Protein AF-A0A7S2VIW2-F1 (afdb_monomer)

Sequence (229 aa):
MSQILPQKRSAATDRPDPPSSTTTTTNSQRYTKLLSVLTKSLQQSRDKVESEAAHLIKEIYGDMTSLFTTGEDDDGVTQLVDLLLGKLDTVHDRFNDEKSSSSSNMTKLESILEEQQIQQLLQRVETAIERVEMDEQNFQQDEAADKKSAEEAVKQAHTLRVDSVAGKLRKMTADQFAGYHSHKKKEEYLESLQKELGEVTKENDEMEAALVEKWEEWQKNLGDVKGAL

Mean predicted aligned error: 19.8 Å

Radius of gyration: 43.85 Å; Cα contacts (8 Å, |Δi|>4): 76; chains: 1; bounding box: 87×88×101 Å

InterPro domains:
  IPR007128 Nuclear MIS12/MIND complex subunit PMF1/Nnf1 [PF03980] (87-213)

Foldseek 3Di:
DDDDDDDPPPDPDDDPDDPDDPPPVPPQPVVVVVVVVVLVVLVVVLVCLVPCQLVVCCVVCPPVCVVQDPDDPDRSSVVVSVVVNVVSVVVVCQQPPPQPPPPDSDGPVVVVCVVVVVRVVSVVVVVVVVVVVVVVVVVVVVVVVVVVVVVVVVVVVVVLVPPPPDDDPDPDDPVVSVVVVVVVVVVVVVVVVVVVVVVVVVVVVVVVVVVVVVVVVVVVVVVVVVVVD

pLDDT: mean 76.44, std 18.03, range [33.31, 95.75]

Nearest PDB structures (foldseek):
  1uru-assembly1_A-2  TM=2.411E-01  e=5.119E+00  Drosophila melanogaster
  9e9r-assembly1_A  TM=2.518E-01  e=8.589E+00  Homo sapiens

Solvent-accessible surface area (backbone atoms only — not comparable to full-atom values): 13357 Å² total; per-residue (Å²): 136,86,86,79,78,84,80,84,73,80,78,92,78,80,77,83,73,80,82,77,85,74,83,70,84,68,81,38,66,63,45,55,48,49,53,52,48,51,54,50,51,55,50,50,54,48,55,45,47,74,69,45,39,56,58,52,50,45,70,75,45,47,81,59,38,66,77,54,33,93,53,99,85,55,63,14,50,58,53,49,43,53,50,51,49,55,52,49,48,54,52,51,42,43,46,68,65,42,51,43,96,54,102,51,95,35,23,48,49,53,50,54,40,54,75,67,40,44,58,61,54,45,38,52,51,50,56,51,48,54,50,52,56,50,52,51,52,51,50,54,50,51,52,52,51,50,50,50,50,51,52,50,52,52,49,53,60,46,46,79,72,58,77,68,83,75,93,55,97,66,85,76,52,73,68,59,55,53,49,52,52,52,48,52,54,50,49,57,49,48,55,50,51,53,50,52,51,51,52,52,51,50,52,49,54,52,50,51,53,52,50,50,53,52,49,52,53,48,53,50,54,53,50,53,56,60,73,74,106

Secondary structure (DSSP, 8-state):
----------------PPPP--------HHHHHHHHHHHHHHHHHHHHHHHHHHHHHHHHHGGGGGGG-SSSSS-HHHHHHHHHHHHHHHHHHHHHT-B-SSSS--BHHHHHHHHTTHHHHHHHHHHHHHHHHHHHHHHHHHHHHHHHHHHHHHHHHHHTT---SSSS-----HHHHHHHHHHHHHHHHHHHHHHHHHHHHHHHHHHHHHHHHHHHHHHHHHHHHHH--

Organism: NCBI:txid267567

Structure (mmCIF, N/CA/C/O backbone):
data_AF-A0A7S2VIW2-F1
#
_entry.id   AF-A0A7S2VIW2-F1
#
loop_
_atom_site.group_PDB
_atom_site.id
_atom_site.type_symbol
_atom_site.label_atom_id
_atom_site.label_alt_id
_atom_site.label_comp_id
_atom_site.label_asym_id
_atom_site.label_entity_id
_atom_site.label_seq_id
_atom_site.pdbx_PDB_ins_code
_atom_site.Cartn_x
_atom_site.Cartn_y
_atom_site.Cartn_z
_atom_site.occupancy
_atom_site.B_iso_or_equiv
_atom_site.auth_seq_id
_atom_site.auth_comp_id
_atom_site.auth_asym_id
_atom_site.auth_atom_id
_atom_site.pdbx_PDB_model_num
ATOM 1 N N . MET A 1 1 ? 41.471 -36.895 -4.528 1.00 42.72 1 MET A N 1
ATOM 2 C CA . MET A 1 1 ? 41.929 -35.559 -4.095 1.00 42.72 1 MET A CA 1
ATOM 3 C C . MET A 1 1 ? 40.881 -34.560 -4.545 1.00 42.72 1 MET A C 1
ATOM 5 O O . MET A 1 1 ? 40.746 -34.332 -5.738 1.00 42.72 1 MET A O 1
ATOM 9 N N . SER A 1 2 ? 40.060 -34.101 -3.605 1.00 40.38 2 SER A N 1
ATOM 10 C CA . SER A 1 2 ? 38.856 -33.305 -3.856 1.00 40.38 2 SER A CA 1
ATOM 11 C C . SER A 1 2 ? 39.205 -31.818 -3.909 1.00 40.38 2 SER A C 1
ATOM 13 O O . SER A 1 2 ? 39.700 -31.281 -2.922 1.00 40.38 2 SER A O 1
ATOM 15 N N . GLN A 1 3 ? 38.945 -31.150 -5.035 1.00 47.25 3 GLN A N 1
ATOM 16 C CA . GLN A 1 3 ? 38.974 -29.688 -5.121 1.00 47.25 3 GLN A CA 1
ATOM 17 C C . GLN A 1 3 ? 37.555 -29.156 -4.917 1.00 47.25 3 GLN A C 1
ATOM 19 O O . GLN A 1 3 ? 36.714 -29.198 -5.809 1.00 47.25 3 GLN A O 1
ATOM 24 N N . ILE A 1 4 ? 37.297 -28.698 -3.695 1.00 46.69 4 ILE A N 1
ATOM 25 C CA . ILE A 1 4 ? 36.110 -27.936 -3.314 1.00 46.69 4 ILE A CA 1
ATOM 26 C C . ILE A 1 4 ? 36.418 -26.476 -3.660 1.00 46.69 4 ILE A C 1
ATOM 28 O O . ILE A 1 4 ? 37.339 -25.892 -3.090 1.00 46.69 4 ILE A O 1
ATOM 32 N N . LEU A 1 5 ? 35.689 -25.895 -4.616 1.00 52.78 5 LEU A N 1
ATOM 33 C CA . LEU A 1 5 ? 35.766 -24.460 -4.894 1.00 52.78 5 LEU A CA 1
ATOM 34 C C . LEU A 1 5 ? 35.234 -23.660 -3.688 1.00 52.78 5 LEU A C 1
ATOM 36 O O . LEU A 1 5 ? 34.203 -24.036 -3.122 1.00 52.78 5 LEU A O 1
ATOM 40 N N . PRO A 1 6 ? 35.875 -22.544 -3.299 1.00 47.50 6 PRO A N 1
ATOM 41 C CA . PRO A 1 6 ? 35.384 -21.714 -2.211 1.00 47.50 6 PRO A CA 1
ATOM 42 C C . PRO A 1 6 ? 34.154 -20.912 -2.661 1.00 47.50 6 PRO A C 1
ATOM 44 O O . PRO A 1 6 ? 34.235 -20.041 -3.528 1.00 47.50 6 PRO A O 1
ATOM 47 N N . GLN A 1 7 ? 33.006 -21.187 -2.037 1.00 43.62 7 GLN A N 1
ATOM 48 C CA . GLN A 1 7 ? 31.838 -20.307 -2.065 1.00 43.62 7 GLN A CA 1
ATOM 49 C C . GLN A 1 7 ? 32.204 -18.960 -1.427 1.00 43.62 7 GLN A C 1
ATOM 51 O O . GLN A 1 7 ? 32.489 -18.887 -0.230 1.00 43.62 7 GLN A O 1
ATOM 56 N N . LYS A 1 8 ? 32.142 -17.879 -2.211 1.00 43.56 8 LYS A N 1
ATOM 57 C CA . LYS A 1 8 ? 32.081 -16.508 -1.692 1.00 43.56 8 LYS A CA 1
ATOM 58 C C . LYS A 1 8 ? 30.778 -16.344 -0.902 1.00 43.56 8 LYS A C 1
ATOM 60 O O . LYS A 1 8 ? 29.726 -16.095 -1.477 1.00 43.56 8 LYS A O 1
ATOM 65 N N . ARG A 1 9 ? 30.846 -16.491 0.421 1.00 37.91 9 ARG A N 1
ATOM 66 C CA . ARG A 1 9 ? 29.840 -15.945 1.338 1.00 37.91 9 ARG A CA 1
ATOM 67 C C . ARG A 1 9 ? 30.192 -14.480 1.560 1.00 37.91 9 ARG A C 1
ATOM 69 O O . ARG A 1 9 ? 31.086 -14.180 2.346 1.00 37.91 9 ARG A O 1
ATOM 76 N N . SER A 1 10 ? 29.534 -13.580 0.838 1.00 44.34 10 SER A N 1
ATOM 77 C CA . SER A 1 10 ? 29.537 -12.167 1.209 1.00 44.34 10 SER A CA 1
ATOM 78 C C . SER A 1 10 ? 28.830 -12.048 2.554 1.00 44.34 10 SER A C 1
ATOM 80 O O . SER A 1 10 ? 27.672 -12.435 2.702 1.00 44.34 10 SER A O 1
ATOM 82 N N . ALA A 1 11 ? 29.587 -11.609 3.554 1.00 39.72 11 ALA A N 1
ATOM 83 C CA . ALA A 1 11 ? 29.118 -11.374 4.901 1.00 39.72 11 ALA A CA 1
ATOM 84 C C . ALA A 1 11 ? 28.029 -10.295 4.890 1.00 39.72 11 ALA A C 1
ATOM 86 O O . ALA A 1 11 ? 28.252 -9.178 4.426 1.00 39.72 11 ALA A O 1
ATOM 87 N N . ALA A 1 12 ? 26.864 -10.647 5.426 1.00 42.44 12 ALA A N 1
ATOM 88 C CA . ALA A 1 12 ? 25.846 -9.707 5.850 1.00 42.44 12 ALA A CA 1
ATOM 89 C C . ALA A 1 12 ? 26.406 -8.862 7.006 1.00 42.44 12 ALA A C 1
ATOM 91 O O . ALA A 1 12 ? 26.350 -9.249 8.170 1.00 42.44 12 ALA A O 1
ATOM 92 N N . THR A 1 13 ? 26.977 -7.716 6.659 1.00 45.38 13 THR A N 1
ATOM 93 C CA . THR A 1 13 ? 27.271 -6.620 7.587 1.00 45.38 13 THR A CA 1
ATOM 94 C C . THR A 1 13 ? 26.967 -5.330 6.848 1.00 45.38 13 THR A C 1
ATOM 96 O O . THR A 1 13 ? 27.856 -4.557 6.526 1.00 45.38 13 THR A O 1
ATOM 99 N N . ASP A 1 14 ? 25.689 -5.140 6.534 1.00 36.47 14 ASP A N 1
ATOM 100 C CA . ASP A 1 14 ? 25.169 -3.826 6.194 1.00 36.47 14 ASP A CA 1
ATOM 101 C C . ASP A 1 14 ? 23.995 -3.573 7.133 1.00 36.47 14 ASP A C 1
ATOM 103 O O . ASP A 1 14 ? 22.878 -4.069 6.976 1.00 36.47 14 ASP A O 1
ATOM 107 N N . ARG A 1 15 ? 24.336 -2.948 8.254 1.00 43.59 15 ARG A N 1
ATOM 108 C CA . ARG A 1 15 ? 23.389 -2.476 9.251 1.00 43.59 15 ARG A CA 1
ATOM 109 C C . ARG A 1 15 ? 22.888 -1.155 8.668 1.00 43.59 15 ARG A C 1
ATOM 111 O O . ARG A 1 15 ? 23.711 -0.255 8.544 1.00 43.59 15 ARG A O 1
ATOM 118 N N . PRO A 1 16 ? 21.615 -1.016 8.270 1.00 45.06 16 PRO A N 1
ATOM 119 C CA . PRO A 1 16 ? 21.162 0.249 7.723 1.00 45.06 16 PRO A CA 1
ATOM 120 C C . PRO A 1 16 ? 21.227 1.292 8.838 1.00 45.06 16 PRO A C 1
ATOM 122 O O . PRO A 1 16 ? 20.515 1.184 9.842 1.00 45.06 16 PRO A O 1
ATOM 125 N N . ASP A 1 17 ? 22.113 2.272 8.666 1.00 40.06 17 ASP A N 1
ATOM 126 C CA . ASP A 1 17 ? 22.073 3.516 9.420 1.00 40.06 17 ASP A CA 1
ATOM 127 C C . ASP A 1 17 ? 20.654 4.108 9.332 1.00 40.06 17 ASP A C 1
ATOM 129 O O . ASP A 1 17 ? 19.982 3.983 8.299 1.00 40.06 17 ASP A O 1
ATOM 133 N N . PRO A 1 18 ? 20.148 4.722 10.414 1.00 45.12 18 PRO A N 1
ATOM 134 C CA . PRO A 1 18 ? 18.817 5.306 10.411 1.00 45.12 18 PRO A CA 1
ATOM 135 C C . PRO A 1 18 ? 18.802 6.475 9.415 1.00 45.12 18 PRO A C 1
ATOM 137 O O . PRO A 1 18 ? 19.577 7.417 9.600 1.00 45.12 18 PRO A O 1
ATOM 140 N N . PRO A 1 19 ? 17.943 6.482 8.376 1.00 52.03 19 PRO A N 1
ATOM 141 C CA . PRO A 1 19 ? 17.795 7.680 7.575 1.00 52.03 19 PRO A CA 1
ATOM 142 C C . PRO A 1 19 ? 17.207 8.766 8.476 1.00 52.03 19 PRO A C 1
ATOM 144 O O . PRO A 1 19 ? 16.117 8.629 9.039 1.00 52.03 19 PRO A O 1
ATOM 147 N N . SER A 1 20 ? 17.991 9.825 8.646 1.00 37.25 20 SER A N 1
ATOM 148 C CA . SER A 1 20 ? 17.617 11.043 9.339 1.00 37.25 20 SER A CA 1
ATOM 149 C C . SER A 1 20 ? 16.285 11.571 8.804 1.00 37.25 20 SER A C 1
ATOM 151 O O . SER A 1 20 ? 16.157 11.902 7.628 1.00 37.25 20 SER A O 1
ATOM 153 N N . SER A 1 21 ? 15.301 11.628 9.702 1.00 42.75 21 SER A N 1
ATOM 154 C CA . SER A 1 21 ? 14.314 12.703 9.840 1.00 42.75 21 SER A CA 1
ATOM 155 C C . SER A 1 21 ? 14.101 13.580 8.601 1.00 42.75 21 SER A C 1
ATOM 157 O O . SER A 1 21 ? 14.532 14.729 8.543 1.00 42.75 21 SER A O 1
ATOM 159 N N . THR A 1 22 ? 13.358 13.057 7.636 1.00 33.31 22 THR A N 1
ATOM 160 C CA . THR A 1 22 ? 12.487 13.873 6.789 1.00 33.31 22 THR A CA 1
ATOM 161 C C . THR A 1 22 ? 11.075 13.384 7.058 1.00 33.31 22 THR A C 1
ATOM 163 O O . THR A 1 22 ? 10.547 12.500 6.394 1.00 33.31 22 THR A O 1
ATOM 166 N N . THR A 1 23 ? 10.486 13.917 8.129 1.00 40.97 23 THR A N 1
ATOM 167 C CA . THR A 1 23 ? 9.065 13.785 8.454 1.00 40.97 23 THR A CA 1
ATOM 168 C C . THR A 1 23 ? 8.264 14.540 7.403 1.00 40.97 23 THR A C 1
ATOM 170 O O . THR A 1 23 ? 7.779 15.646 7.630 1.00 40.97 23 THR A O 1
ATOM 173 N N . THR A 1 24 ? 8.148 13.966 6.211 1.00 37.06 24 THR A N 1
ATOM 174 C CA . THR A 1 24 ? 6.982 14.230 5.384 1.00 37.06 24 THR A CA 1
ATOM 175 C C . THR A 1 24 ? 5.861 13.469 6.068 1.00 37.06 24 THR A C 1
ATOM 177 O O . THR A 1 24 ? 5.879 12.241 6.118 1.00 37.06 24 THR A O 1
ATOM 180 N N . THR A 1 25 ? 4.950 14.201 6.704 1.00 47.56 25 THR A N 1
ATOM 181 C CA . THR A 1 25 ? 3.761 13.676 7.377 1.00 47.56 25 THR A CA 1
ATOM 182 C C . THR A 1 25 ? 2.820 13.080 6.330 1.00 47.56 25 THR A C 1
ATOM 184 O O . THR A 1 25 ? 1.771 13.634 6.017 1.00 47.56 25 THR A O 1
ATOM 187 N N . THR A 1 26 ? 3.213 11.975 5.705 1.00 55.31 26 THR A N 1
ATOM 188 C CA . THR A 1 26 ? 2.298 11.144 4.942 1.00 55.31 26 THR A CA 1
ATOM 189 C C . THR A 1 26 ? 1.410 10.449 5.962 1.00 55.31 26 THR A C 1
ATOM 191 O O . THR A 1 26 ? 1.877 9.692 6.811 1.00 55.31 26 THR A O 1
ATOM 194 N N . ASN A 1 27 ? 0.121 10.793 5.948 1.00 68.44 27 ASN A N 1
ATOM 195 C CA . ASN A 1 27 ? -0.893 10.134 6.764 1.00 68.44 27 ASN A CA 1
ATOM 196 C C . ASN A 1 27 ? -0.817 8.622 6.514 1.00 68.44 27 ASN A C 1
ATOM 198 O O . ASN A 1 27 ? -1.197 8.155 5.441 1.00 68.44 27 ASN A O 1
ATOM 202 N N . SER A 1 28 ? -0.305 7.873 7.493 1.00 81.62 28 SER A N 1
ATOM 203 C CA . SER A 1 28 ? -0.233 6.414 7.420 1.00 81.62 28 SER A CA 1
ATOM 204 C C . SER A 1 28 ? -1.647 5.848 7.290 1.00 81.62 28 SER A C 1
ATOM 206 O O . SER A 1 28 ? -2.500 6.078 8.153 1.00 81.62 28 SER A O 1
ATOM 208 N N . GLN A 1 29 ? -1.915 5.093 6.223 1.00 87.81 29 GLN A N 1
ATOM 209 C CA . GLN A 1 29 ? -3.242 4.523 5.980 1.00 87.81 29 GLN A CA 1
ATOM 210 C C . GLN A 1 29 ? -3.616 3.508 7.066 1.00 87.81 29 GLN A C 1
ATOM 212 O O . GLN A 1 29 ? -4.773 3.418 7.475 1.00 87.81 29 GLN A O 1
ATOM 217 N N . ARG A 1 30 ? -2.641 2.739 7.553 1.00 88.94 30 ARG A N 1
ATOM 218 C CA . ARG A 1 30 ? -2.766 1.799 8.668 1.00 88.94 30 ARG A CA 1
ATOM 219 C C . ARG A 1 30 ? -3.045 2.526 9.966 1.00 88.94 30 ARG A C 1
ATOM 221 O O . ARG A 1 30 ? -3.881 2.048 10.724 1.00 88.94 30 ARG A O 1
ATOM 228 N N . TYR A 1 31 ? -2.414 3.674 10.202 1.00 88.69 31 TYR A N 1
ATOM 229 C CA . TYR A 1 31 ? -2.728 4.501 11.364 1.00 88.69 31 TYR A CA 1
ATOM 230 C C . TYR A 1 31 ? -4.175 5.012 11.309 1.00 88.69 31 TYR A C 1
ATOM 232 O O . TYR A 1 31 ? -4.928 4.830 12.262 1.00 88.69 31 TYR A O 1
ATOM 240 N N . THR A 1 32 ? -4.631 5.523 10.160 1.00 87.88 32 THR A N 1
ATOM 241 C CA . THR A 1 32 ? -6.041 5.915 9.974 1.00 87.88 32 THR A CA 1
ATOM 242 C C . THR A 1 32 ? -7.002 4.734 10.149 1.00 87.88 32 THR A C 1
ATOM 244 O O . THR A 1 32 ? -8.054 4.871 10.775 1.00 87.88 32 THR A O 1
ATOM 247 N N . LYS A 1 33 ? -6.648 3.547 9.640 1.00 90.38 33 LYS A N 1
ATOM 248 C CA . LYS A 1 33 ? -7.434 2.318 9.840 1.00 90.38 33 LYS A CA 1
ATOM 249 C C . LYS A 1 33 ? -7.478 1.904 11.308 1.00 90.38 33 LYS A C 1
ATOM 251 O O . LYS A 1 33 ? -8.545 1.516 11.771 1.00 90.38 33 LYS A O 1
ATOM 256 N N . LEU A 1 34 ? -6.365 2.005 12.035 1.00 90.44 34 LEU A N 1
ATOM 257 C CA . LEU A 1 34 ? -6.307 1.716 13.467 1.00 90.44 34 LEU A CA 1
ATOM 258 C C . LEU A 1 34 ? -7.261 2.631 14.236 1.00 90.44 34 LEU A C 1
ATOM 260 O O . LEU A 1 34 ? -8.097 2.129 14.983 1.00 90.44 34 LEU A O 1
ATOM 264 N N . LEU A 1 35 ? -7.195 3.943 13.997 1.00 86.88 35 LEU A N 1
ATOM 265 C CA . LEU A 1 35 ? -8.116 4.904 14.607 1.00 86.88 35 LEU A CA 1
ATOM 266 C C . LEU A 1 35 ? -9.575 4.553 14.287 1.00 86.88 35 LEU A C 1
ATOM 268 O O . LEU A 1 35 ? -10.397 4.457 15.191 1.00 86.88 35 LEU A O 1
ATOM 272 N N . SER A 1 36 ? -9.884 4.244 13.023 1.00 88.31 36 SER A N 1
ATOM 273 C CA . SER A 1 36 ? -11.235 3.831 12.625 1.00 88.31 36 SER A CA 1
ATOM 274 C C . SER A 1 36 ? -11.711 2.562 13.344 1.00 88.31 36 SER A C 1
ATOM 276 O O . SER A 1 36 ? -12.871 2.489 13.747 1.00 88.31 36 SER A O 1
ATOM 278 N N . VAL A 1 37 ? -10.842 1.560 13.512 1.00 91.62 37 VAL A N 1
ATOM 279 C CA . VAL A 1 37 ? -11.168 0.318 14.231 1.00 91.62 37 VAL A CA 1
ATOM 280 C C . VAL A 1 37 ? -11.402 0.588 15.713 1.00 91.62 37 VAL A C 1
ATOM 282 O O . VAL A 1 37 ? -12.347 0.035 16.273 1.00 91.62 37 VAL A O 1
ATOM 285 N N . LEU A 1 38 ? -10.597 1.446 16.341 1.00 87.62 38 LEU A N 1
ATOM 286 C CA . LEU A 1 38 ? -10.780 1.826 17.742 1.00 87.62 38 LEU A CA 1
ATOM 287 C C . LEU A 1 38 ? -12.125 2.529 17.947 1.00 87.62 38 LEU A C 1
ATOM 289 O O . LEU A 1 38 ? -12.905 2.100 18.796 1.00 87.62 38 LEU A O 1
ATOM 293 N N . TH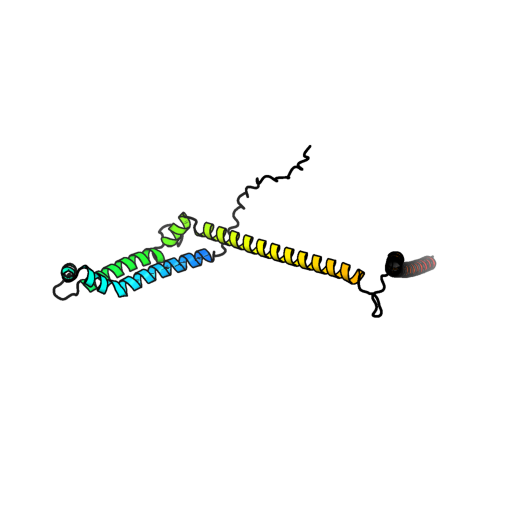R A 1 39 ? -12.455 3.516 17.110 1.00 85.06 39 THR A N 1
ATOM 294 C CA . THR A 1 39 ? -13.754 4.206 17.163 1.00 85.06 39 THR A CA 1
ATOM 295 C C . THR A 1 39 ? -14.915 3.235 16.946 1.00 85.06 39 THR A C 1
ATOM 297 O O . THR A 1 39 ? -15.874 3.234 17.712 1.00 85.06 39 THR A O 1
ATOM 300 N N . LYS A 1 40 ? -14.821 2.350 15.944 1.00 90.12 40 LYS A N 1
ATOM 301 C CA . LYS A 1 40 ? -15.850 1.327 15.692 1.00 90.12 40 LYS A CA 1
ATOM 302 C C . LYS A 1 40 ? -16.010 0.359 16.858 1.00 90.12 40 LYS A C 1
ATOM 304 O O . LYS A 1 40 ? -17.133 -0.012 17.168 1.00 90.12 40 LYS A O 1
ATOM 309 N N . SER A 1 41 ? -14.915 -0.048 17.494 1.00 90.00 41 SER A N 1
ATOM 310 C CA . SER A 1 41 ? -14.959 -0.989 18.620 1.00 90.00 41 SER A CA 1
ATOM 311 C C . SER A 1 41 ? -15.617 -0.359 19.846 1.00 90.00 41 SER A C 1
ATOM 313 O O . SER A 1 41 ? -16.403 -1.015 20.523 1.00 90.00 41 SER A O 1
ATOM 315 N N . LEU A 1 42 ? -15.349 0.926 20.102 1.00 85.94 42 LEU A N 1
ATOM 316 C CA . LEU A 1 42 ? -16.020 1.680 21.162 1.00 85.94 42 LEU A CA 1
ATOM 317 C C . LEU A 1 42 ? -17.521 1.825 20.879 1.00 85.94 42 LEU A C 1
ATOM 319 O O . LEU A 1 42 ? -18.329 1.530 21.757 1.00 85.94 42 LEU A O 1
ATOM 323 N N . GLN A 1 43 ? -17.895 2.177 19.646 1.00 87.69 43 GLN A N 1
ATOM 324 C CA . GLN A 1 43 ? -19.303 2.263 19.252 1.00 87.69 43 GLN A CA 1
ATOM 325 C C . GLN A 1 43 ? -20.013 0.910 19.378 1.00 87.69 43 GLN A C 1
ATOM 327 O O . GLN A 1 43 ? -21.080 0.828 19.972 1.00 87.69 43 GLN A O 1
ATOM 332 N N . GLN A 1 44 ? -19.397 -0.174 18.903 1.00 91.31 44 GLN A N 1
ATOM 333 C CA . GLN A 1 44 ? -19.955 -1.522 19.040 1.00 91.31 44 GLN A CA 1
ATOM 334 C C . GLN A 1 44 ? -20.124 -1.933 20.503 1.00 91.31 44 GLN A C 1
ATOM 336 O O . GLN A 1 44 ? -21.111 -2.579 20.848 1.00 91.31 44 GLN A O 1
ATOM 341 N N . SER A 1 45 ? -19.184 -1.557 21.375 1.00 89.50 45 SER A N 1
ATOM 342 C CA . SER A 1 45 ? -19.327 -1.784 22.814 1.00 89.50 45 SER A CA 1
ATOM 343 C C . SER A 1 45 ? -20.544 -1.051 23.377 1.00 89.50 45 SER A C 1
ATOM 345 O O . SER A 1 45 ? -21.231 -1.603 24.233 1.00 89.50 45 SER A O 1
ATOM 347 N N . ARG A 1 46 ? -20.821 0.166 22.897 1.00 89.62 46 ARG A N 1
ATOM 348 C CA . ARG A 1 46 ? -21.995 0.952 23.290 1.00 89.62 46 ARG A CA 1
ATOM 349 C C . ARG A 1 46 ? -23.287 0.305 22.825 1.00 89.62 46 ARG A C 1
ATOM 351 O O . ARG A 1 46 ? -24.149 0.027 23.650 1.00 89.62 46 ARG A O 1
ATOM 358 N N . ASP A 1 47 ? -23.372 -0.012 21.539 1.00 90.38 47 ASP A N 1
ATOM 359 C CA . ASP A 1 47 ? -24.561 -0.614 20.930 1.00 90.38 47 ASP A CA 1
ATOM 360 C C . ASP A 1 47 ? -24.904 -1.959 21.593 1.00 90.38 47 ASP A C 1
ATOM 362 O O . ASP A 1 47 ? -26.072 -2.304 21.779 1.00 90.38 47 ASP A O 1
ATOM 366 N N . LYS A 1 48 ? -23.880 -2.717 22.004 1.00 91.50 48 LYS A N 1
ATOM 367 C CA . LYS A 1 48 ? -24.058 -3.985 22.713 1.00 91.50 48 LYS A CA 1
ATOM 368 C C . LYS A 1 48 ? -24.606 -3.800 24.127 1.00 91.50 48 LYS A C 1
ATOM 370 O O . LYS A 1 48 ? -25.476 -4.560 24.541 1.00 91.50 48 LYS A O 1
ATOM 375 N N . VAL A 1 49 ? -24.128 -2.800 24.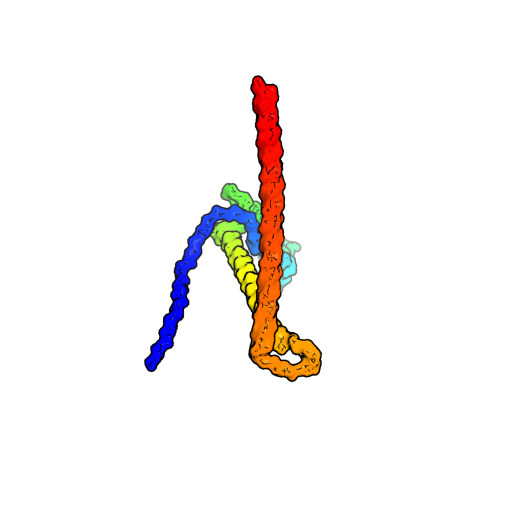868 1.00 89.50 49 VAL A N 1
ATOM 376 C CA . VAL A 1 49 ? -24.696 -2.473 26.185 1.00 89.50 49 VAL A CA 1
ATOM 377 C C . VAL A 1 49 ? -26.144 -2.006 26.028 1.00 89.50 49 VAL A C 1
ATOM 379 O O . VAL A 1 49 ? -27.012 -2.485 26.746 1.00 89.50 49 VAL A O 1
ATOM 382 N N . GLU A 1 50 ? -26.420 -1.148 25.050 1.00 89.44 50 GLU A N 1
ATOM 383 C CA . GLU A 1 50 ? -27.764 -0.619 24.793 1.00 89.44 50 GLU A CA 1
ATOM 384 C C . GLU A 1 50 ? -28.776 -1.722 24.434 1.00 89.44 50 GLU A C 1
ATOM 386 O O . GLU A 1 50 ? -29.912 -1.700 24.901 1.00 89.44 50 GLU A O 1
ATOM 391 N N . SER A 1 51 ? -28.364 -2.717 23.643 1.00 91.12 51 SER A N 1
ATOM 392 C CA . SER A 1 51 ? -29.265 -3.768 23.148 1.00 91.12 51 SER A CA 1
ATOM 393 C C . SER A 1 51 ? -29.339 -5.020 24.028 1.00 91.12 51 SER A C 1
ATOM 395 O O . SER A 1 51 ? -30.414 -5.604 24.165 1.00 91.12 51 SER A O 1
ATOM 397 N N . GLU A 1 52 ? -28.225 -5.458 24.619 1.00 91.31 52 GLU A N 1
ATOM 398 C CA . GLU A 1 52 ? -28.145 -6.759 25.298 1.00 91.31 52 GLU A CA 1
ATOM 399 C C . GLU A 1 52 ? -28.119 -6.648 26.829 1.00 91.31 52 GLU A C 1
ATOM 401 O O . GLU A 1 52 ? -28.505 -7.604 27.509 1.00 91.31 52 GLU A O 1
ATOM 406 N N . ALA A 1 53 ? -27.689 -5.514 27.403 1.00 87.94 53 ALA A N 1
ATOM 407 C CA . ALA A 1 53 ? -27.436 -5.439 28.846 1.00 87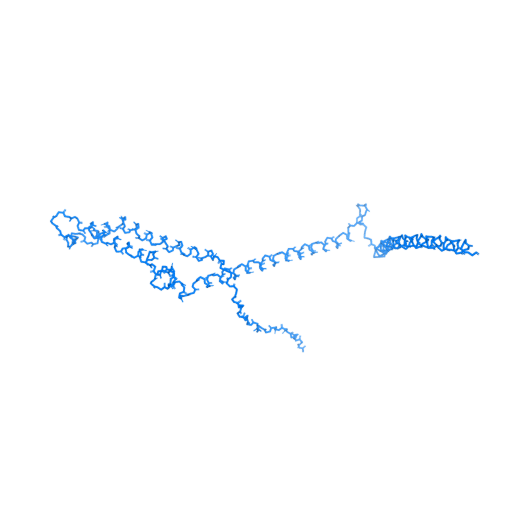.94 53 ALA A CA 1
ATOM 408 C C . ALA A 1 53 ? -28.706 -5.644 29.677 1.00 87.94 53 ALA A C 1
ATOM 410 O O . ALA A 1 53 ? -28.660 -6.376 30.662 1.00 87.94 53 ALA A O 1
ATOM 411 N N . ALA A 1 54 ? -29.844 -5.077 29.267 1.00 86.31 54 ALA A N 1
ATOM 412 C CA . ALA A 1 54 ? -31.104 -5.233 29.996 1.00 86.31 54 ALA A CA 1
ATOM 413 C C . ALA A 1 54 ? -31.522 -6.710 30.114 1.00 86.31 54 ALA A C 1
ATOM 415 O O . ALA A 1 54 ? -31.896 -7.179 31.191 1.00 86.31 54 ALA A O 1
ATOM 416 N N . HIS A 1 55 ? -31.405 -7.465 29.017 1.00 87.25 55 HIS A N 1
ATOM 417 C CA . HIS A 1 55 ? -31.715 -8.892 29.003 1.00 87.25 55 HIS A CA 1
ATOM 418 C C . HIS A 1 55 ? -30.724 -9.687 29.860 1.00 87.25 55 HIS A C 1
ATOM 420 O O . HIS A 1 55 ? -31.143 -10.463 30.715 1.00 87.25 55 HIS A O 1
ATOM 426 N N . LEU A 1 56 ? -29.418 -9.474 29.668 1.00 88.06 56 LEU A N 1
ATOM 427 C CA . LEU A 1 56 ? -28.356 -10.170 30.405 1.00 88.06 56 LEU A CA 1
ATOM 428 C C . LEU A 1 56 ? -28.433 -9.925 31.915 1.00 88.06 56 LEU A C 1
ATOM 430 O O . LEU A 1 56 ? -28.298 -10.858 32.701 1.00 88.06 56 LEU A O 1
ATOM 434 N N . ILE A 1 57 ? -28.673 -8.682 32.332 1.00 86.00 57 ILE A N 1
ATOM 435 C CA . ILE A 1 57 ? -28.810 -8.323 33.747 1.00 86.00 57 ILE A CA 1
ATOM 436 C C . ILE A 1 57 ? -30.018 -9.042 34.350 1.00 86.00 57 ILE A C 1
ATOM 438 O O . ILE A 1 57 ? -29.907 -9.626 35.427 1.00 86.00 57 ILE A O 1
ATOM 442 N N . LYS A 1 58 ? -31.153 -9.058 33.645 1.00 85.75 58 LYS A N 1
ATOM 443 C CA . LYS A 1 58 ? -32.362 -9.746 34.107 1.00 85.75 58 LYS A CA 1
ATOM 444 C C . LYS A 1 58 ? -32.191 -11.266 34.154 1.00 85.75 58 LYS A C 1
ATOM 446 O O . LYS A 1 58 ? -32.695 -11.903 35.072 1.00 85.75 58 LYS A O 1
ATOM 451 N N . GLU A 1 59 ? -31.458 -11.843 33.207 1.00 88.19 59 GLU A N 1
ATOM 452 C CA . GLU A 1 59 ? -31.144 -13.274 33.174 1.00 88.19 59 GLU A CA 1
ATOM 453 C C . GLU A 1 59 ? -30.214 -13.690 34.325 1.00 88.19 59 GLU A C 1
ATOM 455 O O . GLU A 1 59 ? -30.447 -14.709 34.971 1.00 88.19 59 GLU A O 1
ATOM 460 N N . ILE A 1 60 ? -29.181 -12.892 34.609 1.00 86.75 60 ILE A N 1
ATOM 461 C CA . ILE A 1 60 ? -28.159 -13.217 35.615 1.00 86.75 60 ILE A CA 1
ATOM 462 C C . ILE A 1 60 ? -28.655 -12.937 37.037 1.00 86.75 60 ILE A C 1
ATOM 464 O O . ILE A 1 60 ? -28.410 -13.732 37.944 1.00 86.75 60 ILE A O 1
ATOM 468 N N . TYR A 1 61 ? -29.318 -11.799 37.247 1.00 83.75 61 TYR A N 1
ATOM 469 C CA . TYR A 1 61 ? -29.706 -11.340 38.581 1.00 83.75 61 TYR A CA 1
ATOM 470 C C . TYR A 1 61 ? -31.163 -11.662 38.933 1.00 83.75 61 TYR A C 1
ATOM 472 O O . TYR A 1 61 ? -31.507 -11.628 40.115 1.00 83.75 61 TYR A O 1
ATOM 480 N N . GLY A 1 62 ? -32.005 -12.029 37.960 1.00 81.94 62 GLY A N 1
ATOM 481 C CA . GLY A 1 62 ? -33.397 -12.419 38.197 1.00 81.94 62 GLY A CA 1
ATOM 482 C C . GLY A 1 62 ? -34.155 -11.366 39.006 1.00 81.94 62 GLY A C 1
ATOM 483 O O . GLY A 1 62 ? -34.127 -10.185 38.677 1.00 81.94 62 GLY A O 1
ATOM 484 N N . ASP A 1 63 ? -34.777 -11.790 40.106 1.00 75.44 63 ASP A N 1
ATOM 485 C CA . ASP A 1 63 ? -35.535 -10.907 41.004 1.00 75.44 63 ASP A CA 1
ATOM 486 C C . ASP A 1 63 ? -34.643 -9.987 41.862 1.00 75.44 63 ASP A C 1
ATOM 488 O O . ASP A 1 63 ? -35.127 -9.011 42.430 1.00 75.44 63 ASP A O 1
ATOM 492 N N . MET A 1 64 ? -33.327 -10.245 41.946 1.00 77.44 64 MET A N 1
ATOM 493 C CA . MET A 1 64 ? -32.393 -9.372 42.676 1.00 77.44 64 MET A CA 1
ATOM 494 C C . MET A 1 64 ? -32.120 -8.049 41.957 1.00 77.44 64 MET A C 1
ATOM 496 O O . MET A 1 64 ? -31.442 -7.183 42.509 1.00 77.44 64 MET A O 1
ATOM 500 N N . THR A 1 65 ? -32.661 -7.843 40.755 1.00 73.56 65 THR A N 1
ATOM 501 C CA . THR A 1 65 ? -32.585 -6.545 40.076 1.00 73.56 65 THR A CA 1
ATOM 502 C C . THR A 1 65 ? -33.327 -5.438 40.830 1.00 73.56 65 THR A C 1
ATOM 504 O O . THR A 1 65 ? -33.009 -4.264 40.644 1.00 73.56 65 THR A O 1
ATOM 507 N N . SER A 1 66 ? -34.224 -5.795 41.760 1.00 71.69 66 SER A N 1
ATOM 508 C CA . SER A 1 66 ? -34.845 -4.861 42.707 1.00 71.69 66 SER A CA 1
ATOM 509 C C . SER A 1 66 ? -33.835 -4.182 43.643 1.00 71.69 66 SER A C 1
ATOM 511 O O . SER A 1 66 ? -34.150 -3.184 44.274 1.00 71.69 66 SER A O 1
ATOM 513 N N . LEU A 1 67 ? -32.607 -4.701 43.766 1.00 76.25 67 LEU A N 1
ATOM 514 C CA . LEU A 1 67 ? -31.542 -4.057 44.547 1.00 76.25 67 LEU A CA 1
ATOM 515 C C . LEU A 1 67 ? -30.985 -2.802 43.861 1.00 76.25 67 LEU A C 1
ATOM 517 O O . LEU A 1 67 ? -30.317 -1.999 44.510 1.00 76.25 67 LEU A O 1
ATOM 521 N N . PHE A 1 68 ? -31.246 -2.638 42.563 1.00 76.19 68 PHE A N 1
ATOM 522 C CA . PHE A 1 68 ? -30.803 -1.491 41.774 1.00 76.19 68 PHE A CA 1
ATOM 523 C C . PHE A 1 68 ? -31.889 -0.418 41.616 1.00 76.19 68 PHE A C 1
ATOM 525 O O . PHE A 1 68 ? -31.647 0.587 40.957 1.00 76.19 68 PHE A O 1
ATOM 532 N N . THR A 1 69 ? -33.072 -0.595 42.216 1.00 76.50 69 THR A N 1
ATOM 533 C CA . THR A 1 69 ? -34.145 0.408 42.182 1.00 76.50 69 THR A CA 1
ATOM 534 C C . THR A 1 69 ? -33.884 1.489 43.223 1.00 76.50 69 THR A C 1
ATOM 536 O O . THR A 1 69 ? -33.766 1.197 44.414 1.00 76.50 69 THR A O 1
ATOM 539 N N . THR A 1 70 ? -33.830 2.750 42.801 1.00 69.81 70 THR A N 1
ATOM 540 C CA . THR A 1 70 ? -33.704 3.895 43.722 1.00 69.81 70 THR A CA 1
ATOM 541 C C . THR A 1 70 ? -35.054 4.471 44.188 1.00 69.81 70 THR A C 1
ATOM 543 O O . THR A 1 70 ? -35.065 5.415 44.977 1.00 69.81 70 THR A O 1
ATOM 546 N N . GLY A 1 71 ? -36.184 3.877 43.775 1.00 64.31 71 GLY A N 1
ATOM 547 C CA . GLY A 1 71 ? -37.549 4.264 44.161 1.00 64.31 71 GLY A CA 1
ATOM 548 C C . GLY A 1 71 ? -38.568 3.121 44.014 1.00 64.31 71 GLY A C 1
ATOM 549 O O . GLY A 1 71 ? -38.230 2.067 43.483 1.00 64.31 71 GLY A O 1
ATOM 550 N N . GLU A 1 72 ? -39.802 3.323 44.497 1.00 59.25 72 GLU A N 1
ATOM 551 C CA . GLU A 1 72 ? -40.869 2.295 44.528 1.00 59.25 72 GLU A CA 1
ATOM 552 C C . GLU A 1 72 ? -41.467 1.947 43.147 1.00 59.25 72 GLU A C 1
ATOM 554 O O . GLU A 1 72 ? -42.090 0.896 43.027 1.00 59.25 72 GLU A O 1
ATOM 559 N N . ASP A 1 73 ? -41.251 2.776 42.116 1.00 58.00 73 ASP A N 1
ATOM 560 C CA . ASP A 1 73 ? -41.915 2.658 40.799 1.00 58.00 73 ASP A CA 1
ATOM 561 C C . ASP A 1 73 ? -40.963 2.491 39.593 1.00 58.00 73 ASP A C 1
ATOM 563 O O . ASP A 1 73 ? -41.430 2.353 38.462 1.00 58.00 73 ASP A O 1
ATOM 567 N N . ASP A 1 74 ? -39.640 2.483 39.796 1.00 60.75 74 ASP A N 1
ATOM 568 C CA . ASP A 1 74 ? -38.673 2.440 38.687 1.00 60.75 74 ASP A CA 1
ATOM 569 C C . ASP A 1 74 ? -38.098 1.039 38.448 1.00 60.75 74 ASP A C 1
ATOM 571 O O . ASP A 1 74 ? -37.727 0.327 39.381 1.00 60.75 74 ASP A O 1
ATOM 575 N N . ASP A 1 75 ? -37.947 0.660 37.176 1.00 75.69 75 ASP A N 1
ATOM 576 C CA . ASP A 1 75 ? -37.253 -0.565 36.779 1.00 75.69 75 ASP A CA 1
ATOM 577 C C . ASP A 1 75 ? -35.737 -0.420 36.997 1.00 75.69 75 ASP A C 1
ATOM 579 O O . ASP A 1 75 ? -35.026 0.243 36.237 1.00 75.69 75 ASP A O 1
ATOM 583 N N . GLY A 1 76 ? -35.226 -1.068 38.044 1.00 78.25 76 GLY A N 1
ATOM 584 C CA . GLY A 1 76 ? -33.814 -1.017 38.440 1.00 78.25 76 GLY A CA 1
ATOM 585 C C . GLY A 1 76 ? -32.866 -1.558 37.369 1.00 78.25 76 GLY A C 1
ATOM 586 O O . GLY A 1 76 ? -31.696 -1.177 37.336 1.00 78.25 76 GLY A O 1
ATOM 587 N N . VAL A 1 77 ? -33.365 -2.397 36.452 1.00 83.94 7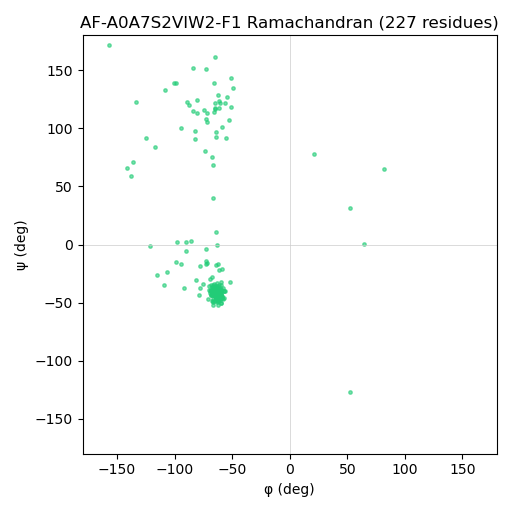7 VAL A N 1
ATOM 588 C CA . VAL A 1 77 ? -32.602 -2.851 35.282 1.00 83.94 77 VAL A CA 1
ATOM 589 C C . VAL A 1 77 ? -32.340 -1.686 34.333 1.00 83.94 77 VAL A C 1
ATOM 591 O O . VAL A 1 77 ? -31.199 -1.490 33.922 1.00 83.94 77 VAL A O 1
ATOM 594 N N . THR A 1 78 ? -33.362 -0.886 34.032 1.00 83.19 78 THR A N 1
ATOM 595 C CA . THR A 1 78 ? -33.240 0.283 33.153 1.00 83.19 78 THR A CA 1
ATOM 596 C C . THR A 1 78 ? -32.282 1.322 33.749 1.00 83.19 78 THR A C 1
ATOM 598 O O . THR A 1 78 ? -31.351 1.745 33.070 1.00 83.19 78 THR A O 1
ATOM 601 N N . GLN A 1 79 ? -32.394 1.630 35.049 1.00 83.00 79 GLN A N 1
ATOM 602 C CA . GLN A 1 79 ? -31.462 2.549 35.727 1.00 83.00 79 GLN A CA 1
ATOM 603 C C . GLN A 1 79 ? -30.003 2.062 35.683 1.00 83.00 79 GLN A C 1
ATOM 605 O O . GLN A 1 79 ? -29.076 2.859 35.517 1.00 83.00 79 GLN A O 1
ATOM 610 N N . LEU A 1 80 ? -29.777 0.753 35.831 1.00 84.94 80 LEU A N 1
ATOM 611 C CA . LEU A 1 80 ? -28.435 0.179 35.759 1.00 84.94 80 LEU A CA 1
ATOM 612 C C . LEU A 1 80 ? -27.870 0.231 34.333 1.00 84.94 80 LEU A C 1
ATOM 614 O O . LEU A 1 80 ? -26.685 0.517 34.161 1.00 84.94 80 LEU A O 1
ATOM 618 N N . VAL A 1 81 ? -28.699 -0.013 33.315 1.00 88.50 81 VAL A N 1
ATOM 619 C CA . VAL A 1 81 ? -28.298 0.116 31.906 1.00 88.50 81 VAL A CA 1
ATOM 620 C C . VAL A 1 81 ? -27.964 1.569 31.570 1.00 88.50 81 VAL A C 1
ATOM 622 O O . VAL A 1 81 ? -26.902 1.817 31.002 1.00 88.50 81 VAL A O 1
ATOM 625 N N . ASP A 1 82 ? -28.780 2.528 32.006 1.00 87.31 82 ASP A N 1
ATOM 626 C CA . ASP A 1 82 ? -28.517 3.959 31.813 1.00 87.31 82 ASP A CA 1
ATOM 627 C C . ASP A 1 82 ? -27.225 4.401 32.511 1.00 87.31 82 ASP A C 1
ATOM 629 O O . ASP A 1 82 ? -26.426 5.153 31.949 1.00 87.31 82 ASP A O 1
ATOM 633 N N . LEU A 1 83 ? -26.956 3.884 33.716 1.00 88.31 83 LEU A N 1
ATOM 634 C CA . LEU A 1 83 ? -25.693 4.125 34.413 1.00 88.31 83 LEU A CA 1
ATOM 635 C C . LEU A 1 83 ? -24.499 3.557 33.631 1.00 88.31 83 LEU A C 1
ATOM 637 O O . LEU A 1 83 ? -23.461 4.217 33.534 1.00 88.31 83 LEU A O 1
ATOM 641 N N . LEU A 1 84 ? -24.621 2.344 33.086 1.00 88.00 84 LEU A N 1
ATOM 642 C CA . LEU A 1 84 ? -23.572 1.711 32.282 1.00 88.00 84 LEU A CA 1
ATOM 643 C C . LEU A 1 84 ? -23.308 2.492 30.992 1.00 88.00 84 LEU A C 1
ATOM 645 O O . LEU A 1 84 ? -22.144 2.737 30.672 1.00 88.00 84 LEU A O 1
ATOM 649 N N . LEU A 1 85 ? -24.361 2.931 30.299 1.00 90.00 85 LEU A N 1
ATOM 650 C CA . LEU A 1 85 ? -24.255 3.778 29.113 1.00 90.00 85 LEU A CA 1
ATOM 651 C C . LEU A 1 85 ? -23.608 5.122 29.452 1.00 90.00 85 LEU A C 1
ATOM 653 O O . LEU A 1 85 ? -22.616 5.477 28.827 1.00 90.00 85 LEU A O 1
ATOM 657 N N . GLY A 1 86 ? -24.043 5.804 30.515 1.00 88.12 86 GLY A N 1
ATOM 658 C CA . GLY A 1 86 ? -23.439 7.071 30.938 1.00 88.12 86 GLY A CA 1
ATOM 659 C C . GLY A 1 86 ? -21.960 6.942 31.331 1.00 88.12 86 GLY A C 1
ATOM 660 O O . GLY A 1 86 ? -21.148 7.832 31.060 1.00 88.12 86 GLY A O 1
ATOM 661 N N . LYS A 1 87 ? -21.560 5.812 31.932 1.00 87.88 87 LYS A N 1
ATOM 662 C CA . LYS A 1 87 ? -20.140 5.513 32.189 1.00 87.88 87 LYS A CA 1
ATOM 663 C C . LYS A 1 87 ? -19.363 5.264 30.901 1.00 87.88 87 LYS A C 1
ATOM 665 O O . LYS A 1 87 ? -18.213 5.694 30.812 1.00 87.88 87 LYS A O 1
ATOM 670 N N . LEU A 1 88 ? -19.964 4.584 29.932 1.00 87.62 88 LEU A N 1
ATOM 671 C CA . LEU A 1 88 ? -19.343 4.316 28.642 1.00 87.62 88 LEU A CA 1
ATOM 672 C C . LEU A 1 88 ? -19.196 5.594 27.806 1.00 87.62 88 LEU A C 1
ATOM 674 O O . LEU A 1 88 ? -18.133 5.813 27.231 1.00 87.62 88 LEU A O 1
ATOM 678 N N . ASP A 1 89 ? -20.200 6.468 27.819 1.00 85.12 89 ASP A N 1
ATOM 679 C CA . ASP A 1 89 ? -20.162 7.781 27.173 1.00 85.12 89 ASP A CA 1
ATOM 680 C C . ASP A 1 89 ? -19.060 8.647 27.802 1.00 85.12 89 ASP A C 1
ATOM 682 O O . ASP A 1 89 ? -18.218 9.182 27.092 1.00 85.12 89 ASP A O 1
ATOM 686 N N . THR A 1 90 ? -18.920 8.643 29.136 1.00 83.06 90 THR A N 1
ATOM 687 C CA . THR A 1 90 ? -17.785 9.313 29.807 1.00 83.06 90 THR A CA 1
ATOM 688 C C . THR A 1 90 ? -16.431 8.776 29.320 1.00 83.06 90 THR A C 1
ATOM 690 O O . THR A 1 90 ? -15.457 9.517 29.207 1.00 83.06 90 THR A O 1
ATOM 693 N N . VAL A 1 91 ? -16.320 7.470 29.063 1.00 80.81 91 VAL A N 1
ATOM 694 C CA . VAL A 1 91 ? -15.095 6.878 28.507 1.00 80.81 91 VAL A CA 1
ATOM 695 C C . VAL A 1 91 ? -14.884 7.339 27.065 1.00 80.81 91 VAL A C 1
ATOM 697 O O . VAL A 1 91 ? -13.767 7.716 26.718 1.00 80.81 91 VAL A O 1
ATOM 700 N N . HIS A 1 92 ? -15.939 7.355 26.253 1.00 78.38 92 HIS A N 1
ATOM 701 C CA . HIS A 1 92 ? -15.912 7.818 24.870 1.00 78.38 92 HIS A CA 1
ATOM 702 C C . HIS A 1 92 ? -15.484 9.291 24.765 1.00 78.38 92 HIS A C 1
ATOM 704 O O . HIS A 1 92 ? -14.577 9.613 23.998 1.00 78.38 92 HIS A O 1
ATOM 710 N N . ASP A 1 93 ? -16.032 10.156 25.616 1.00 75.69 93 ASP A N 1
ATOM 711 C CA . ASP A 1 93 ? -15.705 11.583 25.684 1.00 75.69 93 ASP A CA 1
ATOM 712 C C . ASP A 1 93 ? -14.254 11.805 26.121 1.00 75.69 93 ASP A C 1
ATOM 714 O O . ASP A 1 93 ? -13.543 12.651 25.585 1.00 75.69 93 ASP A O 1
ATOM 718 N N . ARG A 1 94 ? -13.736 10.992 27.045 1.00 73.06 94 ARG A N 1
ATOM 719 C CA . ARG A 1 94 ? -12.312 11.054 27.418 1.00 73.06 94 ARG A CA 1
ATOM 720 C C . ARG A 1 94 ? -11.379 10.603 26.300 1.00 73.06 94 ARG A C 1
ATOM 722 O O . ARG A 1 94 ? -10.225 11.030 26.254 1.00 73.06 94 ARG A O 1
ATOM 729 N N . PHE A 1 95 ? -11.851 9.719 25.427 1.00 72.62 95 PHE A N 1
ATOM 730 C CA . PHE A 1 95 ? -11.090 9.265 24.270 1.00 72.62 95 PHE A CA 1
ATOM 731 C C . PHE A 1 95 ? -11.155 10.251 23.094 1.00 72.62 95 PHE A C 1
ATOM 733 O O . PHE A 1 95 ? -10.160 10.342 22.379 1.00 72.62 95 PHE A O 1
ATOM 740 N N . ASN A 1 96 ? -12.252 10.999 22.920 1.00 67.62 96 ASN A N 1
ATOM 741 C CA . ASN A 1 96 ? -12.469 11.875 21.757 1.00 67.62 96 ASN A CA 1
ATOM 742 C C . ASN A 1 96 ? -12.399 13.385 22.045 1.00 67.62 96 ASN A C 1
ATOM 744 O O . ASN A 1 96 ? -11.912 14.133 21.201 1.00 67.62 96 ASN A O 1
ATOM 748 N N . ASP A 1 97 ? -12.847 13.837 23.215 1.00 63.06 97 ASP A N 1
ATOM 749 C CA . ASP A 1 97 ? -13.104 15.257 23.494 1.00 63.06 97 ASP A CA 1
ATOM 750 C C . ASP A 1 97 ? -12.182 15.849 24.566 1.00 63.06 97 ASP A C 1
ATOM 752 O O . ASP A 1 97 ? -11.893 17.051 24.541 1.00 63.06 97 ASP A O 1
ATOM 756 N N . GLU A 1 98 ? -11.660 15.029 25.486 1.00 60.59 98 GLU A N 1
ATOM 757 C CA . GLU A 1 98 ? -10.697 15.477 26.497 1.00 60.59 98 GLU A CA 1
ATOM 758 C C . GLU A 1 98 ? -9.325 15.712 25.836 1.00 60.59 98 GLU A C 1
ATOM 760 O O . GLU A 1 98 ? -8.417 14.873 25.864 1.00 60.59 98 GLU A O 1
ATOM 765 N N . LYS A 1 99 ? -9.185 16.880 25.194 1.00 55.78 99 LYS A N 1
ATOM 766 C CA . LYS A 1 99 ? -7.892 17.418 24.769 1.00 55.78 99 LYS A CA 1
ATOM 767 C C . LYS A 1 99 ? -6.997 17.512 25.997 1.00 55.78 99 LYS A C 1
ATOM 769 O O . LYS A 1 99 ? -7.339 18.171 26.981 1.00 55.78 99 LYS A O 1
ATOM 774 N N . SER A 1 100 ? -5.857 16.834 25.933 1.00 52.12 100 SER A N 1
ATOM 775 C CA . SER A 1 100 ? -4.819 16.894 26.955 1.00 52.12 100 SER A CA 1
ATOM 776 C C . SER A 1 100 ? -4.506 18.356 27.278 1.00 52.12 100 SER A C 1
ATOM 778 O O . SER A 1 100 ? -4.334 19.171 26.377 1.00 52.12 100 SER A O 1
ATOM 780 N N . SER A 1 101 ? -4.395 18.708 28.563 1.00 56.06 101 SER A N 1
ATOM 781 C CA . SER A 1 101 ? -3.990 20.054 29.015 1.00 56.06 101 SER A CA 1
ATOM 782 C C . SER A 1 101 ? -2.559 20.439 28.592 1.00 56.06 101 SER A C 1
ATOM 784 O O . SER A 1 101 ? -2.077 21.517 28.938 1.00 56.06 101 SER A O 1
ATOM 786 N N . SER A 1 102 ? -1.860 19.543 27.893 1.00 51.50 102 SER A N 1
ATOM 787 C CA . SER A 1 102 ? -0.517 19.735 27.350 1.00 51.50 102 SER A CA 1
ATOM 788 C C . SER A 1 102 ? -0.610 20.456 26.001 1.00 51.50 102 SER A C 1
ATOM 790 O O . SER A 1 102 ? -1.616 20.356 25.316 1.00 51.50 102 SER A O 1
ATOM 792 N N . SER A 1 103 ? 0.413 21.212 25.602 1.00 53.94 103 SER A N 1
ATOM 793 C CA . SER A 1 103 ? 0.348 22.215 24.520 1.00 53.94 103 SER A CA 1
ATOM 794 C C . SER A 1 103 ? 0.057 21.706 23.091 1.00 53.94 103 SER A C 1
ATOM 796 O O . SER A 1 103 ? 0.207 22.468 22.136 1.00 53.94 103 SER A O 1
ATOM 798 N N . SER A 1 104 ? -0.327 20.445 22.914 1.00 57.94 104 SER A N 1
ATOM 799 C CA . SER A 1 104 ? -0.783 19.852 21.662 1.00 57.94 104 SER A CA 1
ATOM 800 C C . SER A 1 104 ? -2.293 19.607 21.756 1.00 57.94 104 SER A C 1
ATOM 802 O O . SER A 1 104 ? -2.793 19.087 22.744 1.00 57.94 104 SER A O 1
ATOM 804 N N . ASN A 1 105 ? -3.050 19.989 20.725 1.00 63.97 105 ASN A N 1
ATOM 805 C CA . ASN A 1 105 ? -4.500 19.762 20.598 1.00 63.97 105 ASN A CA 1
ATOM 806 C C . ASN A 1 105 ? -4.863 18.262 20.445 1.00 63.97 105 ASN A C 1
ATOM 808 O O . ASN A 1 105 ? -5.714 17.926 19.629 1.00 63.97 105 ASN A O 1
ATOM 812 N N . MET A 1 106 ? -4.196 17.366 21.169 1.00 67.69 106 MET A N 1
ATOM 813 C CA . MET A 1 106 ? -4.342 15.923 21.051 1.00 67.69 106 MET A CA 1
ATOM 814 C C . MET A 1 106 ? -5.261 15.370 22.131 1.00 67.69 106 MET A C 1
ATOM 816 O O . MET A 1 106 ? -5.210 15.769 23.300 1.00 67.69 106 MET A O 1
ATOM 820 N N . THR A 1 107 ? -6.101 14.430 21.723 1.00 75.12 107 THR A N 1
ATOM 821 C CA . TH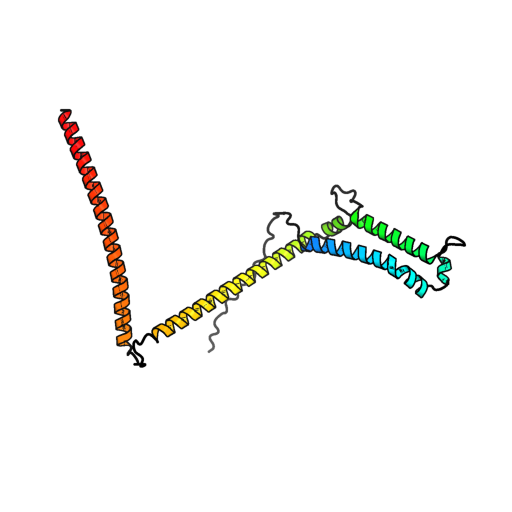R A 1 107 ? -6.919 13.614 22.619 1.00 75.12 107 THR A CA 1
ATOM 822 C C . THR A 1 107 ? -6.036 12.727 23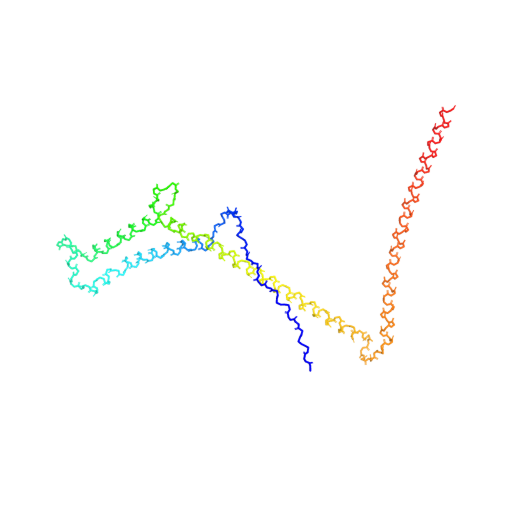.494 1.00 75.12 107 THR A C 1
ATOM 824 O O . THR A 1 107 ? -4.871 12.449 23.186 1.00 75.12 107 THR A O 1
ATOM 827 N N . LYS A 1 108 ? -6.590 12.219 24.597 1.00 76.75 108 LYS A N 1
ATOM 828 C CA . LYS A 1 108 ? -5.877 11.262 25.450 1.00 76.75 108 LYS A CA 1
ATOM 829 C C . LYS A 1 108 ? -5.487 9.979 24.707 1.00 76.75 108 LYS A C 1
ATOM 831 O O . LYS A 1 108 ? -4.436 9.411 24.998 1.00 76.75 108 LYS A O 1
ATOM 836 N N . LEU A 1 109 ? -6.300 9.547 23.736 1.00 79.69 109 LEU A N 1
ATOM 837 C CA . LEU A 1 109 ? -5.972 8.421 22.860 1.00 79.69 109 LEU A CA 1
ATOM 838 C C . LEU A 1 109 ? -4.720 8.708 22.036 1.00 79.69 109 LEU A C 1
ATOM 840 O O . LEU A 1 109 ? -3.783 7.914 22.026 1.00 79.69 109 LEU A O 1
ATOM 844 N N . GLU A 1 110 ? -4.715 9.850 21.355 1.00 78.31 110 GLU A N 1
ATOM 845 C CA . GLU A 1 110 ? -3.611 10.276 20.499 1.00 78.31 110 GLU A CA 1
ATOM 846 C C . GLU A 1 110 ? -2.328 10.445 21.305 1.00 78.31 110 GLU A C 1
ATOM 848 O O . GLU A 1 110 ? -1.280 10.003 20.853 1.00 78.31 110 GLU A O 1
ATOM 853 N N . SER A 1 111 ? -2.416 10.966 22.531 1.00 81.25 111 SER A N 1
ATOM 854 C CA . SER A 1 111 ? -1.267 11.068 23.434 1.00 81.25 111 SER A CA 1
ATOM 855 C C . SER A 1 111 ? -0.657 9.702 23.773 1.00 81.25 111 SER A C 1
ATOM 857 O O . SER A 1 111 ? 0.564 9.571 23.766 1.00 81.25 111 SER A O 1
ATOM 859 N N . ILE A 1 112 ? -1.474 8.673 24.027 1.00 84.06 112 ILE A N 1
ATOM 860 C CA . ILE A 1 112 ? -0.977 7.308 24.283 1.00 84.06 112 ILE A CA 1
ATOM 861 C C . ILE A 1 112 ? -0.352 6.716 23.011 1.00 84.06 112 ILE A C 1
ATOM 863 O O . ILE A 1 112 ? 0.697 6.073 23.065 1.00 84.06 112 ILE A O 1
ATOM 867 N N . LEU A 1 113 ? -0.984 6.929 21.854 1.00 86.38 113 LEU A N 1
ATOM 868 C CA . LEU A 1 113 ? -0.470 6.458 20.565 1.00 86.38 113 LEU A CA 1
ATOM 869 C C . LEU A 1 113 ? 0.847 7.152 20.181 1.00 86.38 113 LEU A C 1
ATOM 871 O O . LEU A 1 113 ? 1.713 6.515 19.575 1.00 86.38 113 LEU A O 1
ATOM 875 N N . GLU A 1 114 ? 1.005 8.424 20.549 1.00 85.12 114 GLU A N 1
ATOM 876 C CA . GLU A 1 114 ? 2.224 9.213 20.370 1.00 85.12 114 GLU A CA 1
ATOM 877 C C . GLU A 1 114 ? 3.339 8.749 21.315 1.00 85.12 114 GLU A C 1
ATOM 879 O O . GLU A 1 114 ? 4.451 8.497 20.851 1.00 85.12 114 GLU A O 1
ATOM 884 N N . GLU A 1 115 ? 3.042 8.550 22.605 1.00 87.31 115 GLU A N 1
ATOM 885 C CA . GLU A 1 115 ? 4.001 8.031 23.594 1.00 87.31 115 GLU A CA 1
ATOM 886 C C . GLU A 1 115 ? 4.585 6.681 23.153 1.00 87.31 115 GLU A C 1
ATOM 888 O O . GLU A 1 115 ? 5.785 6.436 23.269 1.00 87.31 115 GLU A O 1
ATOM 893 N N . GLN A 1 116 ? 3.742 5.823 22.578 1.00 88.25 116 GLN A N 1
ATOM 894 C CA . GLN A 1 116 ? 4.136 4.515 22.053 1.00 88.25 116 GL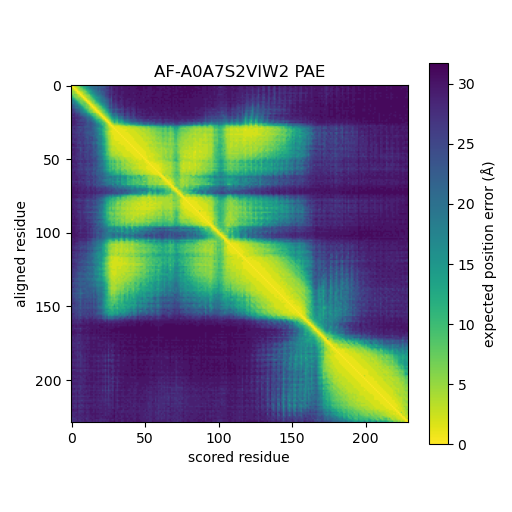N A CA 1
ATOM 895 C C . GLN A 1 116 ? 4.672 4.563 20.611 1.00 88.25 116 GLN A C 1
ATOM 897 O O . GLN A 1 116 ? 4.972 3.519 20.031 1.00 88.25 116 GLN A O 1
ATOM 902 N N . GLN A 1 117 ? 4.782 5.752 20.007 1.00 88.44 117 GLN A N 1
ATOM 903 C CA . GLN A 1 117 ? 5.279 5.963 18.642 1.00 88.44 117 GLN A CA 1
ATOM 904 C C . GLN A 1 117 ? 4.570 5.091 17.585 1.00 88.44 117 GLN A C 1
ATOM 906 O O . GLN A 1 117 ? 5.156 4.713 16.565 1.00 88.44 117 GLN A O 1
ATOM 911 N N . ILE A 1 118 ? 3.288 4.773 17.797 1.00 89.81 118 ILE A N 1
ATOM 912 C CA . ILE A 1 118 ? 2.539 3.811 16.972 1.00 89.81 118 ILE A CA 1
ATOM 913 C C . ILE A 1 118 ? 2.438 4.279 15.525 1.00 89.81 118 ILE A C 1
ATOM 915 O O . ILE A 1 118 ? 2.599 3.480 14.604 1.00 89.81 118 ILE A O 1
ATOM 919 N N . GLN A 1 119 ? 2.224 5.577 15.307 1.00 87.50 119 GLN A N 1
ATOM 920 C CA . GLN A 1 119 ? 2.173 6.146 13.963 1.00 87.50 119 GLN A CA 1
ATOM 921 C C . GLN A 1 119 ? 3.481 5.903 13.197 1.00 87.50 119 GLN A C 1
ATOM 923 O O . GLN A 1 119 ? 3.445 5.476 12.045 1.00 87.50 119 GLN A O 1
ATOM 928 N N . GLN A 1 120 ? 4.631 6.113 13.844 1.00 88.06 120 GLN A N 1
ATOM 929 C CA . GLN A 1 120 ? 5.944 5.915 13.224 1.00 88.06 120 GLN A CA 1
ATOM 930 C C . GLN A 1 120 ? 6.209 4.435 12.930 1.00 88.06 120 GLN A C 1
ATOM 932 O O . GLN A 1 120 ? 6.712 4.092 11.859 1.00 88.06 120 GLN A O 1
ATOM 937 N N . LEU A 1 121 ? 5.837 3.544 13.855 1.00 90.69 121 LEU A N 1
ATOM 938 C CA . LEU A 1 121 ? 5.954 2.098 13.664 1.00 90.69 121 LEU A CA 1
ATOM 939 C C . LEU A 1 121 ? 5.101 1.614 12.487 1.00 90.69 121 LEU A C 1
ATOM 941 O O . LEU A 1 121 ? 5.593 0.870 11.640 1.00 90.69 121 LEU A O 1
ATOM 945 N N . LEU A 1 122 ? 3.847 2.061 12.400 1.00 91.06 122 LEU A N 1
ATOM 946 C CA . LEU A 1 122 ? 2.951 1.692 11.305 1.00 91.06 122 LEU A CA 1
ATOM 947 C C . LEU A 1 122 ? 3.423 2.249 9.964 1.00 91.06 122 LEU A C 1
ATOM 949 O O . LEU A 1 122 ? 3.418 1.509 8.983 1.00 91.06 122 LEU A O 1
ATOM 953 N N . GLN A 1 123 ? 3.904 3.491 9.931 1.00 90.06 123 GLN A N 1
ATOM 954 C CA . GLN A 1 123 ? 4.486 4.079 8.725 1.00 90.06 123 GLN A CA 1
ATOM 955 C C . GLN A 1 123 ? 5.714 3.284 8.258 1.00 90.06 123 GLN A C 1
ATOM 957 O O . GLN A 1 123 ? 5.835 2.962 7.080 1.00 90.06 123 GLN A O 1
ATOM 962 N N . ARG A 1 124 ? 6.595 2.877 9.182 1.00 89.88 124 ARG A N 1
ATOM 963 C CA . ARG A 1 124 ? 7.755 2.033 8.856 1.00 89.88 124 ARG A CA 1
ATOM 964 C C . ARG A 1 124 ? 7.341 0.679 8.279 1.00 89.88 124 ARG A C 1
ATOM 966 O O . ARG A 1 124 ? 7.998 0.187 7.365 1.00 89.88 124 ARG A O 1
ATOM 973 N N . VAL A 1 125 ? 6.276 0.079 8.807 1.00 91.31 125 VAL A N 1
ATOM 974 C CA . VAL A 1 125 ? 5.719 -1.175 8.282 1.00 91.31 125 VAL A CA 1
ATOM 975 C C . VAL A 1 125 ? 5.142 -0.977 6.883 1.00 91.31 125 VAL A C 1
ATOM 977 O O . VAL A 1 125 ? 5.398 -1.804 6.016 1.00 91.31 125 VAL A O 1
ATOM 980 N N . GLU A 1 126 ? 4.405 0.105 6.632 1.00 90.56 126 GLU A N 1
ATOM 981 C CA . GLU A 1 126 ? 3.886 0.416 5.292 1.00 90.56 126 GLU A CA 1
ATOM 982 C C . GLU A 1 126 ? 5.009 0.571 4.279 1.00 90.56 126 GLU A C 1
ATOM 984 O O . GLU A 1 126 ? 5.008 -0.120 3.268 1.00 90.56 126 GLU A O 1
ATOM 989 N N . THR A 1 127 ? 6.021 1.375 4.599 1.00 89.69 127 THR A N 1
ATOM 990 C CA . THR A 1 127 ? 7.179 1.555 3.720 1.00 89.69 127 THR A CA 1
ATOM 991 C C . THR A 1 127 ? 7.940 0.249 3.489 1.00 89.69 127 THR A C 1
ATOM 993 O O . THR A 1 127 ? 8.447 0.016 2.396 1.00 89.69 127 THR A O 1
ATOM 996 N N . ALA A 1 128 ? 8.048 -0.618 4.500 1.00 91.38 128 ALA A N 1
ATOM 997 C CA . ALA A 1 128 ? 8.678 -1.925 4.331 1.00 91.38 128 ALA A CA 1
ATOM 998 C C . ALA A 1 128 ? 7.877 -2.825 3.379 1.00 91.38 128 ALA A C 1
ATOM 1000 O O . ALA A 1 128 ? 8.473 -3.509 2.553 1.00 91.38 128 ALA A O 1
ATOM 1001 N N . ILE A 1 129 ? 6.547 -2.800 3.474 1.00 91.62 129 ILE A N 1
ATOM 1002 C CA . ILE A 1 129 ? 5.661 -3.561 2.590 1.00 91.62 129 ILE A CA 1
ATOM 1003 C C . ILE A 1 129 ? 5.756 -3.035 1.159 1.00 91.62 129 ILE A C 1
ATOM 1005 O O . ILE A 1 129 ? 6.011 -3.825 0.260 1.00 91.62 129 ILE A O 1
ATOM 1009 N N . GLU A 1 130 ? 5.657 -1.720 0.957 1.00 92.38 130 GLU A N 1
ATOM 1010 C CA . GLU A 1 130 ? 5.777 -1.096 -0.368 1.00 92.38 130 GLU A CA 1
ATOM 1011 C C . GLU A 1 130 ? 7.112 -1.432 -1.042 1.00 92.38 130 GLU A C 1
ATOM 1013 O O . GLU A 1 130 ? 7.153 -1.722 -2.235 1.00 92.38 130 GLU A O 1
ATOM 1018 N N . ARG A 1 131 ? 8.214 -1.444 -0.279 1.00 92.62 131 ARG A N 1
ATOM 1019 C CA . ARG A 1 131 ? 9.523 -1.857 -0.803 1.00 92.62 131 ARG A CA 1
ATOM 1020 C C . ARG A 1 131 ? 9.532 -3.314 -1.241 1.00 92.62 131 ARG A C 1
ATOM 1022 O O . ARG A 1 131 ? 9.993 -3.595 -2.336 1.00 92.62 131 ARG A O 1
ATOM 1029 N N . VAL A 1 132 ? 9.014 -4.221 -0.414 1.00 95.00 132 VAL A N 1
ATOM 1030 C CA . VAL A 1 132 ? 8.962 -5.651 -0.755 1.00 95.00 132 VAL A CA 1
ATOM 1031 C C . VAL A 1 132 ? 8.068 -5.896 -1.972 1.00 95.00 132 VAL A C 1
ATOM 1033 O O . VAL A 1 132 ? 8.433 -6.680 -2.840 1.00 95.00 132 VAL A O 1
ATOM 1036 N N . GLU A 1 133 ? 6.927 -5.214 -2.067 1.00 93.50 133 GLU A N 1
ATOM 1037 C CA . GLU A 1 133 ? 6.027 -5.306 -3.223 1.00 93.50 133 GLU A CA 1
ATOM 1038 C C . GLU A 1 133 ? 6.696 -4.793 -4.506 1.00 93.50 133 GLU A C 1
ATOM 1040 O O . GLU A 1 133 ? 6.580 -5.423 -5.556 1.00 93.50 133 GLU A O 1
ATOM 1045 N N . MET A 1 134 ? 7.441 -3.690 -4.418 1.00 94.44 134 MET A N 1
ATOM 1046 C CA . MET A 1 134 ? 8.202 -3.149 -5.543 1.00 94.44 134 MET A CA 1
ATOM 1047 C C . MET A 1 134 ? 9.356 -4.074 -5.958 1.00 94.44 134 MET A C 1
ATOM 1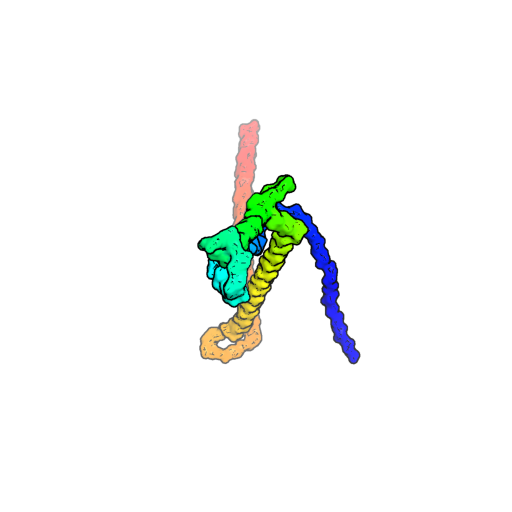049 O O . MET A 1 134 ? 9.561 -4.295 -7.150 1.00 94.44 134 MET A O 1
ATOM 1053 N N . ASP A 1 135 ? 10.092 -4.634 -4.997 1.00 93.12 135 ASP A N 1
ATOM 1054 C CA . ASP A 1 135 ? 11.186 -5.572 -5.264 1.00 93.12 135 ASP A CA 1
ATOM 1055 C C . ASP A 1 135 ? 10.668 -6.854 -5.936 1.00 93.12 135 ASP A C 1
ATOM 1057 O O . ASP A 1 135 ? 11.260 -7.321 -6.909 1.00 93.12 135 ASP A O 1
ATOM 1061 N N . GLU A 1 136 ? 9.531 -7.387 -5.481 1.00 93.69 136 GLU A N 1
ATOM 1062 C CA . GLU A 1 136 ? 8.863 -8.535 -6.105 1.00 93.69 136 GLU A CA 1
ATOM 1063 C C . GLU A 1 136 ? 8.396 -8.212 -7.530 1.00 93.69 136 GLU A C 1
ATOM 1065 O O . GLU A 1 136 ? 8.597 -9.004 -8.451 1.00 93.69 136 GLU A O 1
ATOM 1070 N N . GLN A 1 137 ? 7.808 -7.031 -7.744 1.00 93.69 137 GLN A N 1
ATOM 1071 C CA . GLN A 1 137 ? 7.377 -6.604 -9.073 1.00 93.69 137 GLN A CA 1
ATOM 1072 C C . GLN A 1 137 ? 8.561 -6.486 -10.044 1.00 93.69 137 GLN A C 1
ATOM 1074 O O . GLN A 1 137 ? 8.463 -6.939 -11.187 1.00 93.69 137 GLN A O 1
ATOM 1079 N N . ASN A 1 138 ? 9.681 -5.919 -9.589 1.00 93.44 138 ASN A N 1
ATOM 1080 C CA . ASN A 1 138 ? 10.908 -5.831 -10.378 1.00 93.44 138 ASN A CA 1
ATOM 1081 C C . ASN A 1 138 ? 11.463 -7.225 -10.692 1.00 93.44 138 ASN A C 1
ATOM 1083 O O . ASN A 1 138 ? 11.788 -7.506 -11.842 1.00 93.44 138 ASN A O 1
ATOM 1087 N N . PHE A 1 139 ? 11.494 -8.126 -9.705 1.00 93.50 139 PHE A N 1
ATOM 1088 C CA . PHE A 1 139 ? 11.941 -9.503 -9.904 1.00 93.50 139 PHE A CA 1
ATOM 1089 C C . PHE A 1 139 ? 11.102 -10.239 -10.959 1.00 93.50 139 PHE A C 1
ATOM 1091 O O . PHE A 1 139 ? 11.656 -10.853 -11.869 1.00 93.50 139 PHE A O 1
ATOM 1098 N N . GLN A 1 140 ? 9.772 -10.135 -10.894 1.00 94.25 140 GLN A N 1
ATOM 1099 C CA . GLN A 1 140 ? 8.883 -10.746 -11.888 1.00 94.25 140 GLN A CA 1
ATOM 1100 C C . GLN A 1 140 ? 9.064 -10.142 -13.284 1.00 94.25 140 GLN A C 1
ATOM 1102 O O . GLN A 1 140 ? 8.969 -10.851 -14.289 1.00 94.25 140 GLN A O 1
ATOM 1107 N N . GLN A 1 141 ? 9.313 -8.833 -13.365 1.00 93.50 141 GLN A N 1
ATOM 1108 C CA . GLN A 1 141 ? 9.579 -8.160 -14.631 1.00 93.50 141 GLN A CA 1
ATOM 1109 C C . GLN A 1 141 ? 10.898 -8.635 -15.253 1.00 93.50 141 GLN A C 1
ATOM 1111 O O . GLN A 1 141 ? 10.929 -8.920 -16.453 1.00 93.50 141 GLN A O 1
ATOM 1116 N N . ASP A 1 142 ? 11.948 -8.766 -14.445 1.00 92.19 142 ASP A N 1
ATOM 1117 C CA . ASP A 1 142 ? 13.251 -9.268 -14.878 1.00 92.19 142 ASP A CA 1
ATOM 1118 C C . ASP A 1 142 ? 13.165 -10.743 -15.293 1.00 92.19 142 ASP A C 1
ATOM 1120 O O . ASP A 1 142 ? 13.635 -11.109 -16.369 1.00 92.19 142 ASP A O 1
ATOM 1124 N N . GLU A 1 143 ? 12.470 -11.586 -14.524 1.00 92.38 143 GLU A N 1
ATOM 1125 C CA . GLU A 1 143 ? 12.254 -12.996 -14.872 1.00 92.38 143 GLU A CA 1
ATOM 1126 C C . GLU A 1 143 ? 11.465 -13.144 -16.186 1.00 92.38 143 GLU A C 1
ATOM 1128 O O . GLU A 1 143 ? 11.791 -13.978 -17.038 1.00 92.38 143 GLU A O 1
ATOM 1133 N N . ALA A 1 144 ? 10.442 -12.311 -16.400 1.00 91.38 144 ALA A N 1
ATOM 1134 C CA . ALA A 1 144 ? 9.685 -12.297 -17.648 1.00 91.38 144 ALA A CA 1
ATOM 1135 C C . ALA A 1 144 ? 10.537 -11.822 -18.838 1.00 91.38 144 ALA A C 1
ATOM 1137 O O . ALA A 1 144 ? 10.410 -12.367 -19.942 1.00 91.38 144 ALA A O 1
ATOM 1138 N N . ALA A 1 145 ? 11.410 -10.832 -18.628 1.00 90.12 145 ALA A N 1
ATOM 1139 C CA . ALA A 1 145 ? 12.349 -10.359 -19.638 1.00 90.12 145 ALA A CA 1
ATOM 1140 C C . ALA A 1 145 ? 13.376 -11.443 -20.000 1.00 90.12 145 ALA A C 1
ATOM 1142 O O . ALA A 1 145 ? 13.590 -11.705 -21.187 1.00 90.12 145 ALA A O 1
ATOM 1143 N N . ASP A 1 146 ? 13.930 -12.136 -19.006 1.00 89.88 146 ASP A N 1
ATOM 1144 C CA . ASP A 1 146 ? 14.862 -13.249 -19.194 1.00 89.88 146 ASP A CA 1
ATOM 1145 C C . ASP A 1 146 ? 14.206 -14.414 -19.930 1.00 89.88 146 ASP A C 1
ATOM 1147 O O . ASP A 1 146 ? 14.768 -14.946 -20.892 1.00 89.88 146 ASP A O 1
ATOM 1151 N N . LYS A 1 147 ? 12.977 -14.779 -19.550 1.00 93.12 147 LYS A N 1
ATOM 1152 C CA . LYS A 1 147 ? 12.211 -15.814 -20.249 1.00 93.12 147 LYS A CA 1
ATOM 1153 C C . LYS A 1 147 ? 11.981 -15.444 -21.712 1.00 93.12 147 LYS A C 1
ATOM 1155 O O . LYS A 1 147 ? 12.197 -16.278 -22.590 1.00 93.12 147 LYS A O 1
ATOM 1160 N N . LYS A 1 148 ? 11.582 -14.201 -21.991 1.00 90.94 148 LYS A N 1
ATOM 1161 C CA . LYS A 1 148 ? 11.379 -13.719 -23.363 1.00 90.94 148 LYS A CA 1
ATOM 1162 C C . LYS A 1 148 ? 12.685 -13.729 -24.159 1.00 90.94 148 LYS A C 1
ATOM 1164 O O . LYS A 1 148 ? 12.697 -14.187 -25.298 1.00 90.94 148 LYS A O 1
ATOM 1169 N N . SER A 1 149 ? 13.783 -13.284 -23.553 1.00 88.44 149 SER A N 1
ATOM 1170 C CA . SER A 1 149 ? 15.121 -13.323 -24.150 1.00 88.44 149 SER A CA 1
ATOM 1171 C C . SER A 1 149 ? 15.545 -14.758 -24.487 1.00 88.44 149 SER A C 1
ATOM 1173 O O . SER A 1 149 ? 15.998 -15.038 -25.598 1.00 88.44 149 SER A O 1
ATOM 1175 N N . ALA A 1 150 ? 15.310 -15.706 -23.575 1.00 86.06 150 ALA A N 1
ATOM 1176 C CA . ALA A 1 150 ? 15.576 -17.122 -23.803 1.00 86.06 150 ALA A CA 1
ATOM 1177 C C . ALA A 1 150 ? 14.701 -17.706 -24.927 1.00 86.06 150 ALA A C 1
ATOM 1179 O O . ALA A 1 150 ? 15.208 -18.423 -25.791 1.00 86.06 150 ALA A O 1
ATOM 1180 N N . GLU A 1 151 ? 13.406 -17.381 -24.963 1.00 86.81 151 GLU A N 1
ATOM 1181 C CA . GLU A 1 151 ? 12.498 -17.787 -26.043 1.00 86.81 151 GLU A CA 1
ATOM 1182 C C . GLU A 1 151 ? 12.934 -17.217 -27.402 1.00 86.81 151 GLU A C 1
ATOM 1184 O O . GLU A 1 151 ? 12.937 -17.940 -28.402 1.00 86.81 151 GLU A O 1
ATOM 1189 N N . GLU A 1 152 ? 13.361 -15.953 -27.454 1.00 82.25 152 GLU A N 1
ATOM 1190 C CA . GLU A 1 152 ? 13.900 -15.322 -28.661 1.00 82.25 152 GLU A CA 1
ATOM 1191 C C . GLU A 1 152 ? 15.210 -15.977 -29.111 1.00 82.25 152 GLU A C 1
ATOM 1193 O O . GLU A 1 152 ? 15.357 -16.280 -30.297 1.00 82.25 152 GLU A O 1
ATOM 1198 N N . ALA A 1 153 ? 16.123 -16.284 -28.187 1.00 78.62 153 ALA A N 1
ATOM 1199 C CA . ALA A 1 153 ? 17.363 -16.995 -28.489 1.00 78.62 153 ALA A CA 1
ATOM 1200 C C . ALA A 1 153 ? 17.096 -18.410 -29.034 1.00 78.62 153 ALA A C 1
ATOM 1202 O O . ALA A 1 153 ? 17.698 -18.822 -30.029 1.00 78.62 153 ALA A O 1
ATOM 1203 N N . VAL A 1 154 ? 16.145 -19.143 -28.442 1.00 78.69 154 VAL A N 1
ATOM 1204 C CA . VAL A 1 154 ? 15.706 -20.457 -28.941 1.00 78.69 154 VAL A CA 1
ATOM 1205 C C . VAL A 1 154 ? 15.074 -20.326 -30.324 1.00 78.69 154 VAL A C 1
ATOM 1207 O O . VAL A 1 154 ? 15.382 -21.122 -31.214 1.00 78.69 154 VAL A O 1
ATOM 1210 N N . LYS A 1 155 ? 14.227 -19.315 -30.541 1.00 77.25 155 LYS A N 1
ATOM 1211 C CA . LYS A 1 155 ? 13.604 -19.053 -31.841 1.00 77.25 155 LYS A CA 1
ATOM 1212 C C . LYS A 1 155 ? 14.649 -18.726 -32.902 1.00 77.25 155 LYS A C 1
ATOM 1214 O O . LYS A 1 155 ? 14.576 -19.302 -33.980 1.00 77.25 155 LYS A O 1
ATOM 1219 N N . GLN A 1 156 ? 15.640 -17.888 -32.598 1.00 69.00 156 GLN A N 1
ATOM 1220 C CA . GLN A 1 156 ? 16.756 -17.590 -33.502 1.00 69.00 156 GLN A CA 1
ATOM 1221 C C . GLN A 1 156 ? 17.590 -18.840 -33.809 1.00 69.00 156 GLN A C 1
ATOM 1223 O O . GLN A 1 156 ? 17.922 -19.099 -34.963 1.00 69.00 156 GLN A O 1
ATOM 1228 N N . ALA A 1 157 ? 17.875 -19.678 -32.811 1.00 63.94 157 ALA A N 1
ATOM 1229 C CA . ALA A 1 157 ? 18.553 -20.954 -33.038 1.00 63.94 157 ALA A CA 1
ATOM 1230 C C . ALA A 1 157 ? 17.725 -21.912 -33.921 1.00 63.94 157 ALA A C 1
ATOM 1232 O O . ALA A 1 157 ? 18.284 -22.681 -34.708 1.00 63.94 157 ALA A O 1
ATOM 1233 N N . HIS A 1 158 ? 16.393 -21.861 -33.821 1.00 61.00 158 HIS A N 1
ATOM 1234 C CA . HIS A 1 158 ? 15.485 -22.648 -34.651 1.00 61.00 158 HIS A CA 1
ATOM 1235 C C . HIS A 1 158 ? 15.302 -22.090 -36.066 1.00 61.00 158 HIS A C 1
ATOM 1237 O O . HIS A 1 158 ? 15.247 -22.887 -37.000 1.00 61.00 158 HIS A O 1
ATOM 1243 N N . THR A 1 159 ? 15.254 -20.772 -36.265 1.00 54.25 159 THR A N 1
ATOM 1244 C CA . THR A 1 159 ? 15.211 -20.163 -37.607 1.00 54.25 159 THR A CA 1
ATOM 1245 C C . THR A 1 159 ? 16.529 -20.365 -38.349 1.00 54.25 159 THR A C 1
ATOM 1247 O O . THR A 1 159 ? 16.508 -20.695 -39.528 1.00 54.25 159 THR A O 1
ATOM 1250 N N . LEU A 1 160 ? 17.675 -20.361 -37.654 1.00 50.16 160 LEU A N 1
ATOM 1251 C CA . LEU A 1 160 ? 18.954 -20.814 -38.227 1.00 50.16 160 LEU A CA 1
ATOM 1252 C C . LEU A 1 160 ? 18.915 -22.281 -38.710 1.00 50.16 160 LEU A C 1
ATOM 1254 O O . LEU A 1 160 ? 19.718 -22.676 -39.553 1.00 50.16 160 LEU A O 1
ATOM 1258 N N . ARG A 1 161 ? 17.979 -23.099 -38.208 1.00 49.53 161 ARG A N 1
ATOM 1259 C CA . ARG A 1 161 ? 17.718 -24.472 -38.679 1.00 49.53 161 ARG A CA 1
ATOM 1260 C C . ARG A 1 161 ? 16.610 -24.574 -39.731 1.00 49.53 161 ARG A C 1
ATOM 1262 O O . ARG A 1 161 ? 16.518 -25.614 -40.384 1.00 49.53 161 ARG A O 1
ATOM 1269 N N . VAL A 1 162 ? 15.763 -23.559 -39.883 1.00 46.31 162 VAL A N 1
ATOM 1270 C CA . VAL A 1 162 ? 14.538 -23.612 -40.691 1.00 46.31 162 VAL A CA 1
ATOM 1271 C C . VAL A 1 162 ? 14.414 -22.336 -41.518 1.00 46.31 162 VAL A C 1
ATOM 1273 O O . VAL A 1 162 ? 13.543 -21.521 -41.274 1.00 46.31 162 VAL A O 1
ATOM 1276 N N . ASP A 1 163 ? 15.270 -22.203 -42.525 1.00 47.25 163 ASP A N 1
ATOM 1277 C CA . ASP A 1 163 ? 14.937 -21.513 -43.777 1.00 47.25 163 ASP A CA 1
ATOM 1278 C C . ASP A 1 163 ? 15.507 -22.330 -44.946 1.00 47.25 163 ASP A C 1
ATOM 1280 O O . ASP A 1 163 ? 16.336 -21.909 -45.748 1.00 47.25 163 ASP A O 1
ATOM 1284 N N . SER A 1 164 ? 15.052 -23.584 -45.019 1.00 45.81 164 SER A N 1
ATOM 1285 C CA . SER A 1 164 ? 15.136 -24.401 -46.228 1.00 45.81 164 SER A CA 1
ATOM 1286 C C . SER A 1 164 ? 13.967 -24.017 -47.132 1.00 45.81 164 SER A C 1
ATOM 1288 O O . SER A 1 164 ? 12.882 -24.597 -47.046 1.00 45.81 164 SER A O 1
ATOM 1290 N N . VAL A 1 165 ? 14.192 -23.043 -48.010 1.00 46.91 165 VAL A N 1
ATOM 1291 C CA . VAL A 1 165 ? 13.269 -22.692 -49.094 1.00 46.91 165 VAL A CA 1
ATOM 1292 C C . VAL A 1 165 ? 12.973 -23.953 -49.923 1.00 46.91 165 VAL A C 1
ATOM 1294 O O . VAL A 1 165 ? 13.887 -24.631 -50.387 1.00 46.91 165 VAL A O 1
ATOM 1297 N N . ALA A 1 166 ? 11.680 -24.253 -50.098 1.00 45.06 166 ALA A N 1
ATOM 1298 C CA . ALA A 1 166 ? 11.106 -25.341 -50.905 1.00 45.06 166 ALA A CA 1
ATOM 1299 C C . ALA A 1 166 ? 11.053 -26.761 -50.285 1.00 45.06 166 ALA A C 1
ATOM 1301 O O . ALA A 1 166 ? 11.620 -27.715 -50.813 1.00 45.06 166 ALA A O 1
ATOM 1302 N N . GLY A 1 167 ? 10.266 -26.939 -49.215 1.00 46.09 167 GLY A N 1
ATOM 1303 C CA . GLY A 1 167 ? 9.396 -28.121 -49.019 1.00 46.09 167 GLY A CA 1
ATOM 1304 C C . GLY A 1 167 ? 10.022 -29.519 -48.851 1.00 46.09 167 GLY A C 1
ATOM 1305 O O . GLY A 1 167 ? 9.293 -30.491 -48.666 1.00 46.09 167 GLY A O 1
ATOM 1306 N N . LYS A 1 168 ? 11.346 -29.663 -48.876 1.00 48.31 168 LYS A N 1
ATOM 1307 C CA . LYS A 1 168 ? 12.062 -30.892 -48.516 1.00 48.31 168 LYS A CA 1
ATOM 1308 C C . LYS A 1 168 ? 13.215 -30.514 -47.605 1.00 48.31 168 LYS A C 1
ATOM 1310 O O . LYS A 1 168 ? 14.082 -29.760 -48.030 1.00 48.31 168 LYS A O 1
ATOM 1315 N N . LEU A 1 169 ? 13.255 -31.083 -46.395 1.00 44.91 169 LEU A N 1
ATOM 1316 C CA . LEU A 1 169 ? 14.441 -31.061 -45.536 1.00 44.91 169 LEU A CA 1
ATOM 1317 C C . LEU A 1 169 ? 15.629 -31.653 -46.315 1.00 44.91 169 LEU A C 1
ATOM 1319 O O . LEU A 1 169 ? 15.856 -32.864 -46.303 1.00 44.91 169 LEU A O 1
ATOM 1323 N N . ARG A 1 170 ? 16.402 -30.814 -47.004 1.00 48.31 170 ARG A N 1
ATOM 1324 C CA . ARG A 1 170 ? 17.773 -31.155 -47.367 1.00 48.31 170 ARG A CA 1
ATOM 1325 C C . ARG A 1 170 ? 18.648 -30.682 -46.227 1.00 48.31 170 ARG A C 1
ATOM 1327 O O . ARG A 1 170 ? 18.644 -29.508 -45.879 1.00 48.31 170 ARG A O 1
ATOM 1334 N N . LYS A 1 171 ? 19.398 -31.614 -45.644 1.00 48.84 171 LYS A N 1
ATOM 1335 C CA . LYS A 1 171 ? 20.495 -31.291 -44.734 1.00 48.84 171 LYS A CA 1
ATOM 1336 C C . LYS A 1 171 ? 21.487 -30.419 -45.514 1.00 48.84 171 LYS A C 1
ATOM 1338 O O . LYS A 1 171 ? 22.227 -30.952 -46.336 1.00 48.84 171 LYS A O 1
ATOM 1343 N N . MET A 1 172 ? 21.455 -29.101 -45.310 1.00 50.12 172 MET A N 1
ATOM 1344 C CA . MET A 1 172 ? 22.528 -28.219 -45.769 1.00 50.12 172 MET A CA 1
ATOM 1345 C C . MET A 1 172 ? 23.806 -28.645 -45.049 1.00 50.12 172 MET A C 1
ATOM 1347 O O . MET A 1 172 ? 23.813 -28.827 -43.830 1.00 50.12 172 MET A O 1
ATOM 1351 N N . THR A 1 173 ? 24.872 -28.872 -45.808 1.00 54.44 173 THR A N 1
ATOM 1352 C CA . THR A 1 173 ? 26.194 -29.141 -45.244 1.00 54.44 173 THR A CA 1
ATOM 1353 C C . THR A 1 173 ? 26.768 -27.850 -44.6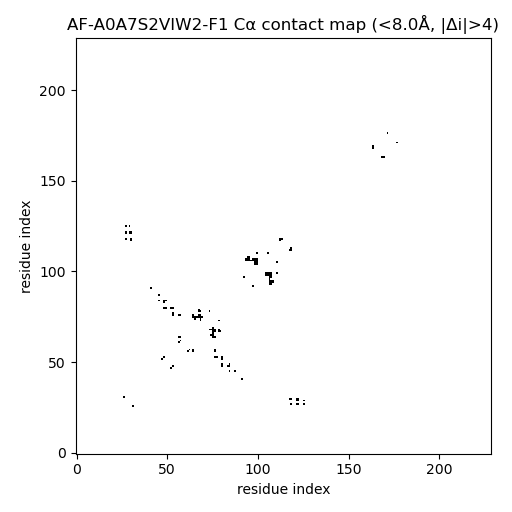56 1.00 54.44 173 THR A C 1
ATOM 1355 O O . THR A 1 173 ? 26.437 -26.752 -45.108 1.00 54.44 173 THR A O 1
ATOM 1358 N N . ALA A 1 174 ? 27.617 -27.978 -43.632 1.00 53.75 174 ALA A N 1
ATOM 1359 C CA . ALA A 1 174 ? 28.176 -26.847 -42.883 1.00 53.75 174 ALA A CA 1
ATOM 1360 C C . ALA A 1 174 ? 28.826 -25.775 -43.787 1.00 53.75 174 ALA A C 1
ATOM 1362 O O . ALA A 1 174 ? 28.710 -24.582 -43.507 1.00 53.75 174 ALA A O 1
ATOM 1363 N N . ASP A 1 175 ? 29.410 -26.186 -44.914 1.00 52.78 175 ASP A N 1
ATOM 1364 C CA . ASP A 1 175 ? 30.062 -25.293 -45.879 1.00 52.78 175 ASP A CA 1
ATOM 1365 C C . ASP A 1 175 ? 29.082 -24.343 -46.590 1.00 52.78 175 ASP A C 1
ATOM 1367 O O . ASP A 1 175 ? 29.407 -23.184 -46.847 1.00 52.78 175 ASP A O 1
ATOM 1371 N N . GLN A 1 176 ? 27.853 -24.790 -46.869 1.00 53.09 176 GLN A N 1
ATOM 1372 C CA . GLN A 1 176 ? 26.834 -23.959 -47.528 1.00 53.09 176 GLN A CA 1
ATOM 1373 C C . GLN A 1 176 ? 26.234 -22.927 -46.567 1.00 53.09 176 GLN A C 1
ATOM 1375 O O . GLN A 1 176 ? 25.935 -21.801 -46.965 1.00 53.09 176 GLN A O 1
ATOM 1380 N N . PHE A 1 177 ? 26.109 -23.290 -45.289 1.00 58.00 177 PHE A N 1
ATOM 1381 C CA . PHE A 1 177 ? 25.668 -22.386 -44.228 1.00 58.00 177 PHE A CA 1
ATOM 1382 C C . PHE A 1 177 ? 26.711 -21.295 -43.944 1.00 58.00 177 PHE A C 1
ATOM 1384 O O . PHE A 1 177 ? 26.373 -20.112 -43.862 1.00 58.00 177 PHE A O 1
ATOM 1391 N N . ALA A 1 178 ? 27.993 -21.671 -43.877 1.00 58.69 178 ALA A N 1
ATOM 1392 C CA . ALA A 1 178 ? 29.093 -20.721 -43.734 1.00 58.69 178 ALA A CA 1
ATOM 1393 C C . ALA A 1 178 ? 29.177 -19.749 -44.926 1.00 58.69 178 ALA A C 1
ATOM 1395 O O . ALA A 1 178 ? 29.390 -18.551 -44.731 1.00 58.69 178 ALA A O 1
ATOM 1396 N N . GLY A 1 179 ? 28.946 -20.241 -46.150 1.00 67.06 179 GLY A N 1
ATOM 1397 C CA . GLY A 1 179 ? 28.918 -19.420 -47.363 1.00 67.06 179 GLY A CA 1
ATOM 1398 C C . GLY A 1 179 ? 27.809 -18.364 -47.357 1.00 67.06 179 GLY A C 1
ATOM 1399 O O . GLY A 1 179 ? 28.085 -17.191 -47.607 1.00 67.06 179 GLY A O 1
ATOM 1400 N N . TYR A 1 180 ? 26.577 -18.750 -47.009 1.00 73.06 180 TYR A N 1
ATOM 1401 C CA . TYR A 1 180 ? 25.442 -17.821 -46.945 1.00 73.06 180 TYR A CA 1
ATOM 1402 C C . TYR A 1 180 ? 25.623 -16.755 -45.856 1.00 73.06 180 TYR A C 1
ATOM 1404 O O . TYR A 1 180 ? 25.435 -15.568 -46.113 1.00 73.06 180 TYR A O 1
ATOM 1412 N N . HIS A 1 181 ? 26.077 -17.142 -44.659 1.00 71.00 181 HIS A N 1
ATOM 1413 C CA . HIS A 1 181 ? 26.355 -16.176 -43.593 1.00 71.00 181 HIS A CA 1
ATOM 1414 C C . HIS A 1 181 ? 27.516 -15.238 -43.924 1.00 71.00 181 HIS A C 1
ATOM 1416 O O . HIS A 1 181 ? 27.461 -14.056 -43.587 1.00 71.00 181 HIS A O 1
ATOM 1422 N N . SER A 1 182 ? 28.557 -15.742 -44.591 1.00 72.38 182 SER A N 1
ATOM 1423 C CA . SER A 1 182 ? 29.649 -14.897 -45.070 1.00 72.38 182 SER A CA 1
ATOM 1424 C C . SER A 1 182 ? 29.151 -13.892 -46.107 1.00 72.38 182 SER A C 1
ATOM 1426 O O . SER A 1 182 ? 29.529 -12.727 -46.039 1.00 72.38 182 SER A O 1
ATOM 1428 N N . HIS A 1 183 ? 28.273 -14.312 -47.022 1.00 76.81 183 HIS A N 1
ATOM 1429 C CA . HIS A 1 183 ? 27.657 -13.415 -47.997 1.00 76.81 183 HIS A CA 1
ATOM 1430 C C . HIS A 1 183 ? 26.803 -12.343 -47.320 1.00 76.81 183 HIS A C 1
ATOM 1432 O O . HIS A 1 183 ? 27.014 -11.163 -47.568 1.00 76.81 183 HIS A O 1
ATOM 1438 N N . LYS A 1 184 ? 25.911 -12.731 -46.402 1.00 81.31 184 LYS A N 1
ATOM 1439 C CA . LYS A 1 184 ? 25.040 -11.790 -45.691 1.00 81.31 184 LYS A CA 1
ATOM 1440 C C . LYS A 1 184 ? 25.831 -10.754 -44.885 1.00 81.31 184 LYS A C 1
ATOM 1442 O O . LYS A 1 184 ? 25.555 -9.568 -44.980 1.00 81.31 184 LYS A O 1
ATOM 1447 N N . LYS A 1 185 ? 26.878 -11.174 -44.164 1.00 81.31 185 LYS A N 1
ATOM 1448 C CA . LYS A 1 185 ? 27.767 -10.230 -43.462 1.00 81.31 185 LYS A CA 1
ATOM 1449 C C . LYS A 1 185 ? 28.511 -9.296 -44.414 1.00 81.31 185 LYS A C 1
ATOM 1451 O O . LYS A 1 185 ? 28.759 -8.148 -44.065 1.00 81.31 185 LYS A O 1
ATOM 1456 N N . LYS A 1 186 ? 28.909 -9.783 -45.594 1.00 85.06 186 LYS A N 1
ATOM 1457 C CA . LYS A 1 186 ? 29.537 -8.938 -46.621 1.00 85.06 186 LYS A CA 1
ATOM 1458 C C . LYS A 1 186 ? 28.552 -7.924 -47.190 1.00 85.06 186 LYS A C 1
ATOM 1460 O O . LYS A 1 186 ? 28.966 -6.811 -47.471 1.00 85.06 186 LYS A O 1
ATOM 1465 N N . GLU A 1 187 ? 27.290 -8.300 -47.341 1.00 88.12 187 GLU A N 1
ATOM 1466 C CA . GLU A 1 187 ? 26.213 -7.428 -47.812 1.00 88.12 187 GLU A CA 1
ATOM 1467 C C . GLU A 1 187 ? 25.911 -6.322 -46.791 1.00 88.12 187 GLU A C 1
ATOM 1469 O O . GLU A 1 187 ? 25.989 -5.150 -47.138 1.00 88.12 187 GLU A O 1
ATOM 1474 N N . GLU A 1 188 ? 25.747 -6.673 -45.511 1.00 87.19 188 GLU A N 1
ATOM 1475 C CA . GLU A 1 188 ? 25.607 -5.707 -44.405 1.00 87.19 188 GLU A CA 1
ATOM 1476 C C . GLU A 1 188 ? 26.814 -4.750 -44.322 1.00 87.19 188 GLU A C 1
ATOM 1478 O O . GLU A 1 188 ? 26.668 -3.546 -44.108 1.00 87.19 188 GLU A O 1
ATOM 1483 N N . TYR A 1 189 ? 28.029 -5.268 -44.531 1.00 89.94 189 TYR A N 1
ATOM 1484 C CA . TYR A 1 189 ? 29.238 -4.444 -44.547 1.00 89.94 189 TYR A CA 1
ATOM 1485 C C . TYR A 1 189 ? 29.310 -3.524 -45.774 1.00 89.94 189 TYR A C 1
ATOM 1487 O O . TYR A 1 189 ? 29.765 -2.388 -45.667 1.00 89.94 189 TYR A O 1
ATOM 1495 N N . LEU A 1 190 ? 28.838 -3.987 -46.933 1.00 90.81 190 LEU A N 1
ATOM 1496 C CA . LEU A 1 190 ? 28.764 -3.190 -48.155 1.00 90.81 190 LEU A CA 1
ATOM 1497 C C . LEU A 1 190 ? 27.760 -2.043 -47.989 1.00 90.81 190 LEU A C 1
ATOM 1499 O O . LEU A 1 190 ? 28.086 -0.911 -48.338 1.00 90.81 190 LEU A O 1
ATOM 1503 N N . GLU A 1 191 ? 26.593 -2.303 -47.397 1.00 91.81 191 GLU A N 1
ATOM 1504 C CA . GLU A 1 191 ? 25.611 -1.265 -47.060 1.00 91.81 191 GLU A CA 1
ATOM 1505 C C . GLU A 1 191 ? 26.197 -0.217 -46.099 1.00 91.81 191 GLU A C 1
ATOM 1507 O O . GLU A 1 191 ? 26.034 0.985 -46.320 1.00 91.81 191 GLU A O 1
ATOM 1512 N N . SER A 1 192 ? 26.946 -0.650 -45.076 1.00 92.31 192 SER A N 1
ATOM 1513 C CA . SER A 1 192 ? 27.646 0.263 -44.158 1.00 92.31 192 SER A CA 1
ATOM 1514 C C . SER A 1 192 ? 28.663 1.139 -44.891 1.00 92.31 192 SER A C 1
ATOM 1516 O O . SER A 1 192 ? 28.662 2.357 -44.724 1.00 92.31 192 SER A O 1
ATOM 1518 N N . LEU A 1 193 ? 29.493 0.541 -45.751 1.00 91.81 193 LEU A N 1
ATOM 1519 C CA . LEU A 1 193 ? 30.484 1.274 -46.541 1.00 91.81 193 LEU A CA 1
ATOM 1520 C C . LEU A 1 193 ? 29.835 2.254 -47.523 1.00 91.81 193 LEU A C 1
ATOM 1522 O O . LEU A 1 193 ? 30.348 3.350 -47.720 1.00 91.81 193 LEU A O 1
ATOM 1526 N N . GLN A 1 194 ? 28.707 1.890 -48.136 1.00 93.19 194 GLN A N 1
ATOM 1527 C CA . GLN A 1 194 ? 27.960 2.802 -49.005 1.00 93.19 194 GLN A CA 1
ATOM 1528 C C . GLN A 1 194 ? 27.422 4.005 -48.236 1.00 93.19 194 GLN A C 1
ATOM 1530 O O . GLN A 1 194 ? 27.458 5.124 -48.749 1.00 93.19 194 GLN A O 1
ATOM 1535 N N . LYS A 1 195 ? 26.953 3.790 -47.005 1.00 94.44 195 LYS A N 1
ATOM 1536 C CA . LYS A 1 195 ? 26.498 4.873 -46.139 1.00 94.44 195 LYS A CA 1
ATOM 1537 C C . LYS A 1 195 ? 27.650 5.806 -45.756 1.00 94.44 195 LYS A C 1
ATOM 1539 O O . LYS A 1 195 ? 27.514 7.013 -45.930 1.00 94.44 195 LYS A O 1
ATOM 1544 N N . GLU A 1 196 ? 28.778 5.258 -45.308 1.00 93.75 196 GLU A N 1
ATOM 1545 C CA . GLU A 1 196 ? 29.980 6.037 -44.971 1.00 93.75 196 GLU A CA 1
ATOM 1546 C C . GLU A 1 196 ? 30.496 6.831 -46.179 1.00 93.75 196 GLU A C 1
ATOM 1548 O O . GLU A 1 196 ? 30.808 8.013 -46.061 1.00 93.75 196 GLU A O 1
ATOM 1553 N N . LEU A 1 197 ? 30.517 6.221 -47.370 1.00 93.88 197 LEU A N 1
ATOM 1554 C CA . LEU A 1 197 ? 30.890 6.913 -48.605 1.00 93.88 197 LEU A CA 1
ATOM 1555 C C . LEU A 1 197 ? 29.946 8.089 -48.900 1.00 93.88 197 LEU A C 1
ATOM 1557 O O . LEU A 1 197 ? 30.398 9.155 -49.317 1.00 93.88 197 LEU A O 1
ATOM 1561 N N . GLY A 1 198 ? 28.642 7.906 -48.680 1.00 94.81 198 GLY A N 1
ATOM 1562 C CA . GLY A 1 198 ? 27.646 8.966 -48.819 1.00 94.81 198 GLY A CA 1
ATOM 1563 C C . GLY A 1 198 ? 27.855 10.116 -47.831 1.00 94.81 198 GLY A C 1
ATOM 1564 O O . GLY A 1 198 ? 27.750 11.276 -48.223 1.00 94.81 198 GLY A O 1
ATOM 1565 N N . GLU A 1 199 ? 28.196 9.810 -46.578 1.00 94.44 199 GLU A N 1
ATOM 1566 C CA . GLU A 1 199 ? 28.511 10.815 -45.553 1.00 94.44 199 GLU A CA 1
ATOM 1567 C C . GLU A 1 199 ? 29.771 11.613 -45.920 1.00 94.44 199 GLU A C 1
ATOM 1569 O O . GLU A 1 199 ? 29.727 12.842 -45.923 1.00 94.44 199 GLU A O 1
ATOM 1574 N N . VAL A 1 200 ? 30.847 10.937 -46.338 1.00 94.25 200 VAL A N 1
ATOM 1575 C CA . VAL A 1 200 ? 32.098 11.591 -46.766 1.00 94.25 200 VAL A CA 1
ATOM 1576 C C . VAL A 1 200 ? 31.899 12.436 -48.024 1.00 94.25 200 VAL A C 1
ATOM 1578 O O . VAL A 1 200 ? 32.443 13.531 -48.125 1.00 94.25 200 VAL A O 1
ATOM 1581 N N . THR A 1 201 ? 31.110 11.953 -48.987 1.00 94.69 201 THR A N 1
ATOM 1582 C CA . THR A 1 201 ? 30.812 12.714 -50.214 1.00 94.69 201 THR A CA 1
ATOM 1583 C C . THR A 1 201 ? 30.073 14.002 -49.868 1.00 94.69 201 THR A C 1
ATOM 1585 O O . THR A 1 201 ? 30.441 15.068 -50.345 1.00 94.69 201 THR A O 1
ATOM 1588 N N . LYS A 1 202 ? 29.086 13.917 -48.971 1.00 95.75 202 LYS A N 1
ATOM 1589 C CA . LYS A 1 202 ? 28.342 15.083 -48.501 1.00 95.75 202 LYS A CA 1
ATOM 1590 C C . LYS A 1 202 ? 29.241 16.082 -47.763 1.00 95.75 202 LYS A C 1
ATOM 1592 O O . LYS A 1 202 ? 29.136 17.277 -48.010 1.00 95.75 202 LYS A O 1
ATOM 1597 N N . GLU A 1 203 ? 30.118 15.610 -46.877 1.00 95.25 203 GLU A N 1
ATOM 1598 C CA . GLU A 1 203 ? 31.081 16.477 -46.182 1.00 95.25 203 GLU A CA 1
ATOM 1599 C C . GLU A 1 203 ? 32.025 17.169 -47.176 1.00 95.25 203 GLU A C 1
ATOM 1601 O O . GLU A 1 203 ? 32.318 18.356 -47.038 1.00 95.25 203 GLU A O 1
ATOM 1606 N N . ASN A 1 204 ? 32.461 16.455 -48.216 1.00 94.62 204 ASN A N 1
ATOM 1607 C CA . ASN A 1 204 ? 33.302 17.034 -49.255 1.00 94.62 204 ASN A CA 1
ATOM 1608 C C . ASN A 1 204 ? 32.560 18.107 -50.068 1.00 94.62 204 ASN A C 1
ATOM 1610 O O . ASN A 1 204 ? 33.120 19.176 -50.295 1.00 94.62 204 ASN A O 1
ATOM 1614 N N . ASP A 1 205 ? 31.295 17.874 -50.428 1.00 95.44 205 ASP A N 1
ATOM 1615 C CA . ASP A 1 205 ? 30.457 18.872 -51.107 1.00 95.44 205 ASP A CA 1
ATOM 1616 C C . ASP A 1 205 ? 30.266 20.134 -50.238 1.00 95.44 205 ASP A C 1
ATOM 1618 O O . ASP A 1 205 ? 30.331 21.261 -50.735 1.00 95.44 205 ASP A O 1
ATOM 1622 N N . GLU A 1 206 ? 30.071 19.968 -48.924 1.00 95.19 206 GLU A N 1
ATOM 1623 C CA . GLU A 1 206 ? 29.962 21.079 -47.966 1.00 95.19 206 GLU A CA 1
ATOM 1624 C C . GLU A 1 206 ? 31.278 21.870 -47.852 1.00 95.19 206 GLU A C 1
ATOM 1626 O O . GLU A 1 206 ? 31.266 23.106 -47.843 1.00 95.19 206 GLU A O 1
ATOM 1631 N N . MET A 1 207 ? 32.424 21.182 -47.815 1.00 94.00 207 MET A N 1
ATOM 1632 C CA . MET A 1 207 ? 33.741 21.824 -47.801 1.00 94.00 207 MET A CA 1
ATOM 1633 C C . MET A 1 207 ? 34.055 22.546 -49.114 1.00 94.00 207 MET A C 1
ATOM 1635 O O . MET A 1 207 ? 34.588 23.656 -49.080 1.00 94.00 207 MET A O 1
ATOM 1639 N N . GLU A 1 208 ? 33.723 21.956 -50.264 1.00 94.31 208 GLU A N 1
ATOM 1640 C CA . GLU A 1 208 ? 33.883 22.603 -51.569 1.00 94.31 208 GLU A CA 1
ATOM 1641 C C . GLU A 1 208 ? 33.032 23.873 -51.659 1.00 94.31 208 GLU A C 1
ATOM 1643 O O . GLU A 1 208 ? 33.542 24.918 -52.066 1.00 94.31 208 GLU A O 1
ATOM 1648 N N . ALA A 1 209 ? 31.779 23.831 -51.196 1.00 93.94 209 ALA A N 1
ATOM 1649 C CA . ALA A 1 209 ? 30.924 25.014 -51.137 1.00 93.94 209 ALA A CA 1
ATOM 1650 C C . ALA A 1 209 ? 31.530 26.120 -50.254 1.00 93.94 209 ALA A C 1
ATOM 1652 O O . ALA A 1 209 ? 31.603 27.277 -50.675 1.00 93.94 209 ALA A O 1
ATOM 1653 N N . ALA A 1 210 ? 32.034 25.768 -49.067 1.00 93.12 210 ALA A N 1
ATOM 1654 C CA . ALA A 1 210 ? 32.685 26.719 -48.167 1.00 93.12 210 ALA A CA 1
ATOM 1655 C C . ALA A 1 210 ? 33.982 27.303 -48.760 1.00 93.12 210 ALA A C 1
ATOM 1657 O O . ALA A 1 210 ? 34.278 28.487 -48.577 1.00 93.12 210 ALA A O 1
ATOM 1658 N N . LEU A 1 211 ? 34.762 26.496 -49.488 1.00 94.00 211 LEU A N 1
ATOM 1659 C CA . LEU A 1 211 ? 35.963 26.956 -50.188 1.00 94.00 211 LEU A CA 1
ATOM 1660 C C . LEU A 1 211 ? 35.624 27.933 -51.312 1.00 94.00 211 LEU A C 1
ATOM 1662 O O . LEU A 1 211 ? 36.307 28.948 -51.446 1.00 94.00 211 LEU A O 1
ATOM 1666 N N . VAL A 1 212 ? 34.576 27.657 -52.092 1.00 95.06 212 VAL A N 1
ATOM 1667 C CA . VAL A 1 212 ? 34.098 28.563 -53.146 1.00 95.06 212 VAL A CA 1
ATOM 1668 C C . VAL A 1 212 ? 33.639 29.888 -52.543 1.00 95.06 212 VAL A C 1
ATOM 1670 O O . VAL A 1 212 ? 34.085 30.939 -52.998 1.00 95.06 212 VAL A O 1
ATOM 1673 N N . GLU A 1 213 ? 32.845 29.860 -51.470 1.00 94.50 213 GLU A N 1
ATOM 1674 C CA . GLU A 1 213 ? 32.402 31.073 -50.771 1.00 94.50 213 GLU A CA 1
ATOM 1675 C C . GLU A 1 213 ? 33.595 31.904 -50.270 1.00 94.50 213 GLU A C 1
ATOM 1677 O O . GLU A 1 213 ? 33.678 33.112 -50.509 1.00 94.50 213 GLU A O 1
ATOM 1682 N N . LYS A 1 214 ? 34.575 31.255 -49.628 1.00 94.00 214 LYS A N 1
ATOM 1683 C CA . LYS A 1 214 ? 35.797 31.920 -49.151 1.00 94.00 214 LYS A CA 1
ATOM 1684 C C . LYS A 1 214 ? 36.652 32.468 -50.289 1.00 94.00 214 LYS A C 1
ATOM 1686 O O . LYS A 1 214 ? 37.274 33.521 -50.135 1.00 94.00 214 LYS A O 1
ATOM 1691 N N . TRP A 1 215 ? 36.694 31.774 -51.423 1.00 93.44 215 TRP A N 1
ATOM 1692 C CA . TRP A 1 215 ? 37.403 32.225 -52.614 1.00 93.44 215 TRP A CA 1
ATOM 1693 C C . TRP A 1 215 ? 36.749 33.466 -53.231 1.00 93.44 215 TRP A C 1
ATOM 1695 O O . TRP A 1 215 ? 37.452 34.421 -53.569 1.00 93.44 215 TRP A O 1
ATOM 1705 N N . GLU A 1 216 ? 35.419 33.495 -53.320 1.00 93.88 216 GLU A N 1
ATOM 1706 C CA . GLU A 1 216 ? 34.657 34.659 -53.784 1.00 93.88 216 GLU A CA 1
ATOM 1707 C C . GLU A 1 216 ? 34.823 35.861 -52.842 1.00 93.88 216 GLU A C 1
ATOM 1709 O O . GLU A 1 216 ? 35.073 36.980 -53.301 1.00 93.88 216 GLU A O 1
ATOM 1714 N N . GLU A 1 217 ? 34.765 35.636 -51.524 1.00 92.06 217 GLU A N 1
ATOM 1715 C CA . GLU A 1 217 ? 35.023 36.659 -50.503 1.00 92.06 217 GLU A CA 1
ATOM 1716 C C . GLU A 1 217 ? 36.435 37.248 -50.657 1.00 92.06 217 GLU A C 1
ATOM 1718 O O . GLU A 1 217 ? 36.620 38.469 -50.659 1.00 92.06 217 GLU A O 1
ATOM 1723 N N . TRP A 1 218 ? 37.441 36.391 -50.859 1.00 93.31 218 TRP A N 1
ATOM 1724 C CA . TRP A 1 218 ? 38.815 36.823 -51.094 1.00 93.31 218 TRP A CA 1
ATOM 1725 C C . TRP A 1 218 ? 38.970 37.612 -52.401 1.00 93.31 218 TRP A C 1
ATOM 1727 O O . TRP A 1 218 ? 39.597 38.674 -52.394 1.00 93.31 218 TRP A O 1
ATOM 1737 N N . GLN A 1 219 ? 38.375 37.154 -53.510 1.00 92.25 219 GLN A N 1
ATOM 1738 C CA . GLN A 1 219 ? 38.401 37.880 -54.787 1.00 92.25 219 GLN A CA 1
ATOM 1739 C C . GLN A 1 219 ? 37.754 39.262 -54.679 1.00 92.25 219 GLN A C 1
ATOM 1741 O O . GLN A 1 219 ? 38.292 40.232 -55.219 1.00 92.25 219 GLN A O 1
ATOM 1746 N N . LYS A 1 220 ? 36.627 39.365 -53.969 1.00 90.31 220 LYS A N 1
ATOM 1747 C CA . LYS A 1 220 ? 35.949 40.639 -53.720 1.00 90.31 220 LYS A CA 1
ATOM 1748 C C . LYS A 1 220 ? 36.838 41.590 -52.919 1.00 90.31 220 LYS A C 1
ATOM 1750 O O . LYS A 1 220 ? 37.071 42.711 -53.363 1.00 90.31 220 LYS A O 1
ATOM 1755 N N . ASN A 1 221 ? 37.422 41.111 -51.820 1.00 88.19 221 ASN A N 1
ATOM 1756 C CA . ASN A 1 221 ? 38.347 41.896 -50.999 1.00 88.19 221 ASN A CA 1
ATOM 1757 C C . ASN A 1 221 ? 39.576 42.364 -51.800 1.00 88.19 221 ASN A C 1
ATOM 1759 O O . ASN A 1 221 ? 40.033 43.495 -51.639 1.00 88.19 221 ASN A O 1
ATOM 1763 N N . LEU A 1 222 ? 40.103 41.526 -52.699 1.00 87.81 222 LEU A N 1
ATOM 1764 C CA . LEU A 1 222 ? 41.208 41.895 -53.587 1.00 87.81 222 LEU A CA 1
ATOM 1765 C C . LEU A 1 222 ? 40.802 42.996 -54.586 1.00 87.81 222 LEU A C 1
ATOM 1767 O O . LEU A 1 222 ? 41.594 43.894 -54.879 1.00 87.81 222 LEU A O 1
ATOM 1771 N N . GLY A 1 223 ? 39.570 42.935 -55.101 1.00 83.62 223 GLY A N 1
ATOM 1772 C CA . GLY A 1 223 ? 38.980 43.965 -55.956 1.00 83.62 223 GLY A CA 1
ATOM 1773 C C . GLY A 1 223 ? 38.810 45.301 -55.232 1.00 83.62 223 GLY A C 1
ATOM 1774 O O . GLY A 1 223 ? 39.212 46.334 -55.767 1.00 83.62 223 GLY A O 1
ATOM 1775 N N . ASP A 1 224 ? 38.304 45.268 -54.000 1.00 80.75 224 ASP A N 1
ATOM 1776 C CA . ASP A 1 224 ? 38.107 46.455 -53.162 1.00 80.75 224 ASP A CA 1
ATOM 1777 C C . ASP A 1 224 ? 39.447 47.127 -52.811 1.00 80.75 224 ASP A C 1
ATOM 1779 O O . ASP A 1 224 ? 39.583 48.345 -52.927 1.00 80.75 224 ASP A O 1
ATOM 1783 N N . VAL A 1 225 ? 40.482 46.342 -52.479 1.00 78.25 225 VAL A N 1
ATOM 1784 C CA . VAL A 1 225 ? 41.845 46.858 -52.243 1.00 78.25 225 VAL A CA 1
ATOM 1785 C C . VAL A 1 225 ? 42.435 47.482 -53.509 1.00 78.25 225 VAL A C 1
ATOM 1787 O O . VAL A 1 225 ? 43.062 48.536 -53.437 1.00 78.25 225 VAL A O 1
ATOM 1790 N N . LYS A 1 226 ? 42.221 46.871 -54.680 1.00 75.12 226 LYS A N 1
ATOM 1791 C CA . LYS A 1 226 ? 42.697 47.413 -55.960 1.00 75.12 226 LYS A CA 1
ATOM 1792 C C . LYS A 1 226 ? 41.956 48.689 -56.376 1.00 75.12 226 LYS A C 1
ATOM 1794 O O . LYS A 1 226 ? 42.546 49.510 -57.063 1.00 75.12 226 LYS A O 1
ATOM 1799 N N . GLY A 1 227 ? 40.691 48.850 -55.989 1.00 68.00 227 GLY A N 1
ATOM 1800 C CA . GLY A 1 227 ? 39.912 50.071 -56.228 1.00 68.00 227 GLY A CA 1
ATOM 1801 C C . GLY A 1 227 ? 40.240 51.223 -55.270 1.00 68.00 227 GLY A C 1
ATOM 1802 O O . GLY A 1 227 ? 39.914 52.368 -55.571 1.00 68.00 227 GLY A O 1
ATOM 1803 N N . ALA A 1 228 ? 40.875 50.927 -54.132 1.00 65.00 228 ALA A N 1
ATOM 1804 C CA . ALA A 1 228 ? 41.306 51.907 -53.133 1.00 65.00 228 ALA A CA 1
ATOM 1805 C C . ALA A 1 228 ? 42.735 52.455 -53.357 1.00 65.00 228 ALA A C 1
ATOM 1807 O O . ALA A 1 228 ? 43.158 53.352 -52.625 1.00 65.00 228 ALA A O 1
ATOM 1808 N N . LEU A 1 229 ? 43.465 51.908 -54.335 1.00 52.22 229 LEU A N 1
ATOM 1809 C CA . LEU A 1 229 ? 44.814 52.297 -54.773 1.00 52.22 229 LEU A CA 1
ATOM 1810 C C . LEU A 1 229 ? 44.750 53.160 -56.038 1.00 52.22 229 LEU A C 1
ATOM 1812 O O . LEU A 1 229 ? 45.545 54.124 -56.113 1.00 52.22 229 LEU A O 1
#